Protein 6VQP (pdb70)

Organism: Micromonospora echinospora (NCBI:txid1877)

InterPro domains:
  IPR005532 Sulfatase-modifying factor enzyme-like domain [PF03781] (20-303)
  IPR016187 C-type lectin fold [SSF56436] (17-305)
  IPR042095 Sulfatase-modifying factor enzyme superfamily [G3DSA:3.90.1580.10] (9-312)
  IPR051043 Sulfatase Modifying Factor and Kinase [PTHR23150] (20-305)

Radius of gyration: 18.14 Å; Cα contacts (8 Å, |Δi|>4): 681; chains: 2; bounding box: 41×46×51 Å

Foldseek 3Di:
DAPPQKFKAAWDKAWFFDDPVVLVVVCPDPDPDHSLLRLLRDDTDIDTDHIWMWGQWFAFQLNLVVVCVVPVDDALQNVVQWAWFQALDGIDTEGQDAQQALRHPPRGCPPRRLWHGFNHFLVNQQVSQVVVVFGAAALVRQLCQFCPRYHAFGQQHPDDDVLQAQACVVVQVVLPHVVSVSVVSVVCNVVVPDGQPADGICPRPPNRGHPRNHTQLAARAKAFGPAAADGPDPPRGHDVVSVVRGRAWTWIGQYYSHDDSNCRTSNHIDTDGRPRHTHSRYGHITIHGPPD/DDPPDPPD

Structure (mmCIF, N/CA/C/O backbone):
data_6VQP
#
_entry.id   6VQP
#
_cell.length_a   53.951
_cell.length_b   53.951
_cell.length_c   218.923
_cell.angle_alpha   90.000
_cell.angle_beta   90.000
_cell.angle_gamma   90.000
#
_symmetry.space_group_name_H-M   'P 43 21 2'
#
loop_
_entity.id
_entity.type
_entity.pdbx_description
1 polymer CalU17
2 polymer 'CalU17 His-Tagged protein'
3 non-polymer 'MAGNESIUM ION'
4 non-polymer GLYCEROL
5 water water
#
loop_
_atom_site.group_PDB
_atom_site.id
_atom_site.type_symbol
_atom_site.label_atom_id
_atom_site.label_alt_id
_atom_site.label_comp_id
_atom_site.label_asym_id
_atom_site.label_entity_id
_atom_site.label_seq_id
_atom_site.pdbx_PDB_ins_code
_atom_site.Cartn_x
_atom_site.Cartn_y
_atom_site.Cartn_z
_atom_site.occupancy
_atom_site.B_iso_or_equiv
_atom_site.auth_seq_id
_atom_site.auth_comp_id
_atom_site.auth_asym_id
_atom_site.auth_atom_id
_atom_site.pdbx_PDB_model_num
ATOM 1 N N . ALA A 1 35 ? 21.949 13.690 62.775 1.00 63.65 16 ALA A N 1
ATOM 2 C CA . ALA A 1 35 ? 22.721 14.229 61.656 1.00 90.61 16 ALA A CA 1
ATOM 3 C C . ALA A 1 35 ? 22.740 13.281 60.452 1.00 72.96 16 ALA A C 1
ATOM 4 O O . ALA A 1 35 ? 23.740 12.591 60.192 1.00 59.18 16 ALA A O 1
ATOM 10 N N . VAL A 1 36 ? 21.623 13.254 59.733 1.00 64.35 17 VAL A N 1
ATOM 11 C CA . VAL A 1 36 ? 21.558 12.674 58.395 1.00 53.23 17 VAL A CA 1
ATOM 12 C C . VAL A 1 36 ? 21.818 13.796 57.394 1.00 47.49 17 VAL A C 1
ATOM 13 O O . VAL A 1 36 ? 21.030 14.753 57.343 1.00 42.77 17 VAL A O 1
ATOM 26 N N . PRO A 1 37 ? 22.888 13.733 56.605 1.00 46.86 18 PRO A N 1
ATOM 27 C CA . PRO A 1 37 ? 23.111 14.772 55.602 1.00 39.97 18 PRO A CA 1
ATOM 28 C C . PRO A 1 37 ? 21.869 14.972 54.751 1.00 39.77 18 PRO A C 1
ATOM 29 O O . PRO A 1 37 ? 21.084 14.051 54.529 1.00 39.12 18 PRO A O 1
ATOM 40 N N . GLY A 1 38 ? 21.695 16.199 54.275 1.00 35.48 19 GLY A N 1
ATOM 41 C CA . GLY A 1 38 ? 20.476 16.512 53.564 1.00 42.70 19 GLY A CA 1
ATOM 42 C C . GLY A 1 38 ? 20.311 15.764 52.255 1.00 36.99 19 GLY A C 1
ATOM 43 O O . GLY A 1 38 ? 19.182 15.625 51.780 1.00 37.63 19 GLY A O 1
ATOM 47 N N . ASP A 1 39 ? 21.405 15.285 51.662 1.00 32.83 20 ASP A N 1
ATOM 48 C CA . ASP A 1 39 ? 21.360 14.610 50.378 1.00 33.03 20 ASP A CA 1
ATOM 49 C C . ASP A 1 39 ? 21.272 13.095 50.531 1.00 29.94 20 ASP A C 1
ATOM 50 O O . ASP A 1 39 ? 21.262 12.386 49.524 1.00 30.74 20 ASP A O 1
ATOM 59 N N . MET A 1 40 ? 21.141 12.591 51.763 1.00 33.45 21 MET A N 1
ATOM 60 C CA . MET A 1 40 ? 21.043 11.162 52.055 1.00 33.68 21 MET A CA 1
ATOM 61 C C . MET A 1 40 ? 19.726 10.848 52.752 1.00 36.89 21 MET A C 1
ATOM 62 O O . MET A 1 40 ? 18.999 11.736 53.222 1.00 33.19 21 MET A O 1
ATOM 76 N N . VAL A 1 41 ? 19.421 9.548 52.792 1.00 32.09 22 VAL A N 1
ATOM 77 C CA . VAL A 1 41 ? 18.280 9.021 53.523 1.00 36.92 22 VAL A CA 1
ATOM 78 C C . VAL A 1 41 ? 18.755 7.910 54.450 1.00 34.92 22 VAL A C 1
ATOM 79 O O . VAL A 1 41 ? 19.761 7.234 54.202 1.00 32.26 22 VAL A O 1
ATOM 92 N N . ARG A 1 42 ? 18.003 7.717 55.517 1.00 32.54 23 ARG A N 1
ATOM 93 C CA . ARG A 1 42 ? 18.332 6.734 56.539 1.00 39.99 23 ARG A CA 1
ATOM 94 C C . ARG A 1 42 ? 17.514 5.498 56.240 1.00 34.67 23 ARG A C 1
ATOM 95 O O . ARG A 1 42 ? 16.287 5.576 56.135 1.00 33.78 23 ARG A O 1
ATOM 116 N N . ILE A 1 43 ? 18.190 4.374 56.074 1.00 33.47 24 ILE A N 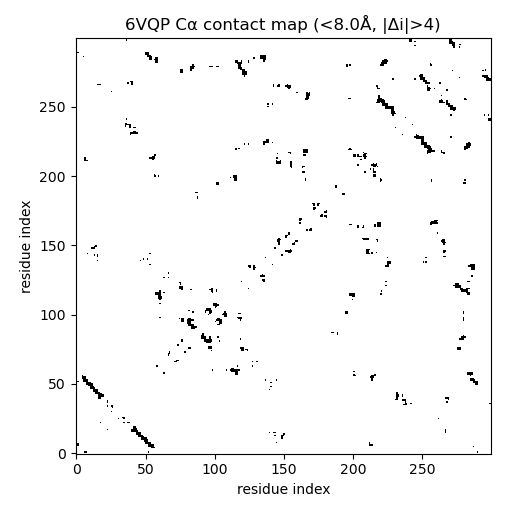1
ATOM 117 C CA . ILE A 1 43 ? 17.525 3.090 55.883 1.00 30.52 24 ILE A CA 1
ATOM 118 C C . ILE A 1 43 ? 17.428 2.424 57.253 1.00 34.70 24 ILE A C 1
ATOM 119 O O . ILE A 1 43 ? 18.470 2.197 57.889 1.00 35.63 24 ILE A O 1
ATOM 135 N N . PRO A 1 44 ? 16.229 2.098 57.741 1.00 37.41 25 PRO A N 1
ATOM 136 C CA . PRO A 1 44 ? 16.123 1.478 59.069 1.00 37.72 25 PRO A CA 1
ATOM 137 C C . PRO A 1 44 ? 16.684 0.065 59.083 1.00 35.14 25 PRO A C 1
ATOM 138 O O . PRO A 1 44 ? 16.479 -0.712 58.151 1.00 31.95 25 PRO A O 1
ATOM 149 N N . GLY A 1 45 ? 17.374 -0.269 60.163 1.00 32.36 26 GLY A N 1
ATOM 150 C CA . GLY A 1 45 ? 17.928 -1.603 60.300 1.00 36.42 26 GLY A CA 1
ATOM 151 C C . GLY A 1 45 ? 16.850 -2.664 60.338 1.00 37.98 26 GLY A C 1
ATOM 152 O O . GLY A 1 45 ? 15.704 -2.419 60.706 1.00 41.17 26 GLY A O 1
ATOM 156 N N . GLY A 1 46 ? 17.238 -3.869 59.949 1.00 35.93 27 GLY A N 1
ATOM 157 C CA . GLY A 1 46 ? 16.289 -4.950 59.823 1.00 37.00 27 GLY A CA 1
ATOM 158 C C . GLY A 1 46 ? 16.935 -6.157 59.178 1.00 33.42 27 GLY A C 1
ATOM 159 O O . GLY A 1 46 ? 18.115 -6.154 58.795 1.00 34.25 27 GLY A O 1
ATOM 163 N N . THR A 1 47 ? 16.137 -7.196 59.061 1.00 34.44 28 THR A N 1
ATOM 164 C CA . THR A 1 47 ? 16.528 -8.383 58.324 1.00 31.54 28 THR A CA 1
ATOM 165 C C . THR A 1 47 ? 15.625 -8.490 57.111 1.00 34.28 28 THR A C 1
ATOM 166 O O . THR A 1 47 ? 14.410 -8.350 57.240 1.00 35.06 28 THR A O 1
ATOM 177 N N . PHE A 1 48 ? 16.208 -8.742 55.941 1.00 30.43 29 PHE A N 1
ATOM 178 C CA . PHE A 1 48 ? 15.394 -8.794 54.737 1.00 31.92 29 PHE A CA 1
ATOM 179 C C . PHE A 1 48 ? 15.870 -9.964 53.907 1.00 29.27 29 PHE A C 1
ATOM 180 O O . PHE A 1 48 ? 16.970 -10.497 54.106 1.00 33.47 29 PHE A O 1
ATOM 197 N N . LEU A 1 49 ? 15.008 -10.384 52.996 1.00 27.89 30 LEU A N 1
ATOM 198 C CA . LEU A 1 49 ? 15.303 -11.464 52.067 1.00 33.66 30 LEU A CA 1
ATOM 199 C C . LEU A 1 49 ? 15.960 -10.907 50.803 1.00 32.19 30 LEU A C 1
ATOM 200 O O . LEU A 1 49 ? 15.287 -10.423 49.888 1.00 33.18 30 LEU A O 1
ATOM 216 N N . GLN A 1 50 ? 17.277 -11.030 50.723 1.00 28.48 31 GLN A N 1
ATOM 217 C CA . GLN A 1 50 ? 17.986 -10.600 49.523 1.00 28.82 31 GLN A CA 1
ATOM 218 C C . GLN A 1 50 ? 17.818 -11.615 48.399 1.00 27.25 31 GLN A C 1
ATOM 219 O O . GLN A 1 50 ? 17.884 -12.828 48.619 1.00 28.41 31 GLN A O 1
ATOM 233 N N . GLY A 1 51 ? 17.602 -11.117 47.189 1.00 25.36 32 GLY A N 1
ATOM 234 C CA . GLY A 1 51 ? 17.446 -11.978 46.035 1.00 26.34 32 GLY A CA 1
ATOM 235 C C . GLY A 1 51 ? 16.003 -12.137 45.581 1.00 30.42 32 GLY A C 1
ATOM 236 O O . GLY A 1 51 ? 1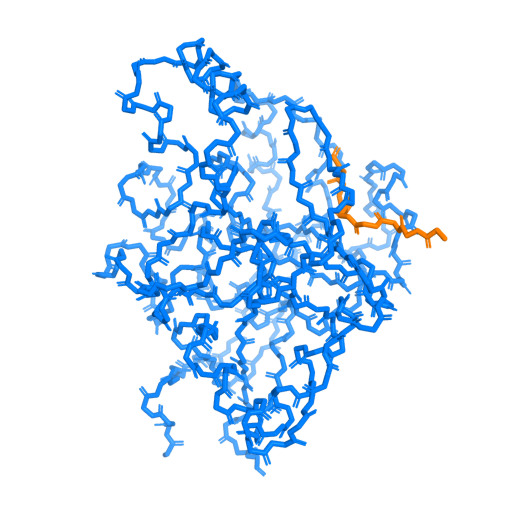5.098 -11.390 45.959 1.00 27.80 32 GLY A O 1
ATOM 240 N N . SER A 1 52 ? 15.809 -13.116 44.701 1.00 30.76 33 SER A N 1
ATOM 241 C CA . SER A 1 52 ? 14.521 -13.316 44.047 1.00 31.37 33 SER A CA 1
ATOM 242 C C . SER A 1 52 ? 13.961 -14.702 44.355 1.00 38.21 33 SER A C 1
ATOM 243 O O . SER A 1 52 ? 14.703 -15.695 44.314 1.00 27.92 33 SER A O 1
ATOM 251 N N . PRO A 1 53 ? 12.665 -14.815 44.633 1.00 30.48 34 PRO A N 1
ATOM 252 C CA . PRO A 1 53 ? 12.077 -16.145 44.841 1.00 29.61 34 PRO A CA 1
ATOM 253 C C . PRO A 1 53 ? 11.969 -16.913 43.525 1.00 37.16 34 PRO A C 1
ATOM 254 O O . PRO A 1 53 ? 11.967 -16.339 42.430 1.00 33.31 34 PRO A O 1
ATOM 265 N N . GLU A 1 54 ? 11.848 -18.241 43.646 1.00 31.89 35 GLU A N 1
ATOM 266 C CA . GLU A 1 54 ? 11.716 -19.079 42.456 1.00 28.48 35 GLU A CA 1
ATOM 267 C C . GLU A 1 54 ? 10.521 -18.672 41.605 1.00 31.98 35 GLU A C 1
ATOM 268 O O . GLU A 1 54 ? 10.568 -18.779 40.372 1.00 30.27 35 GLU A O 1
ATOM 280 N N . ARG A 1 55 ? 9.427 -18.232 42.235 1.00 32.08 36 ARG A N 1
ATOM 281 C CA . ARG A 1 55 ? 8.247 -17.897 41.443 1.00 38.81 36 ARG A CA 1
ATOM 282 C C . ARG A 1 55 ? 8.510 -16.712 40.525 1.00 33.26 36 ARG A C 1
ATOM 283 O O . ARG A 1 55 ? 7.918 -16.627 39.450 1.00 32.92 36 ARG A O 1
ATOM 291 N N . THR A 1 56 ? 9.397 -15.797 40.917 1.00 35.30 37 THR A N 1
ATOM 292 C CA . THR A 1 56 ? 9.779 -14.721 40.005 1.00 33.20 37 THR A CA 1
ATOM 293 C C . THR A 1 56 ? 10.553 -15.245 38.798 1.00 31.00 37 THR A C 1
ATOM 294 O O . THR A 1 56 ? 10.312 -14.805 37.664 1.00 30.26 37 THR A O 1
ATOM 305 N N . LEU A 1 57 ? 11.466 -16.204 39.000 1.00 31.74 38 LEU A N 1
ATOM 306 C CA . LEU A 1 57 ? 12.179 -16.750 37.849 1.00 28.08 38 LEU A CA 1
ATOM 307 C C . LEU A 1 57 ? 11.240 -17.530 36.936 1.00 30.95 38 LEU A C 1
ATOM 308 O O . LEU A 1 57 ? 11.387 -17.481 35.709 1.00 30.09 38 LEU A O 1
ATOM 324 N N . ASP 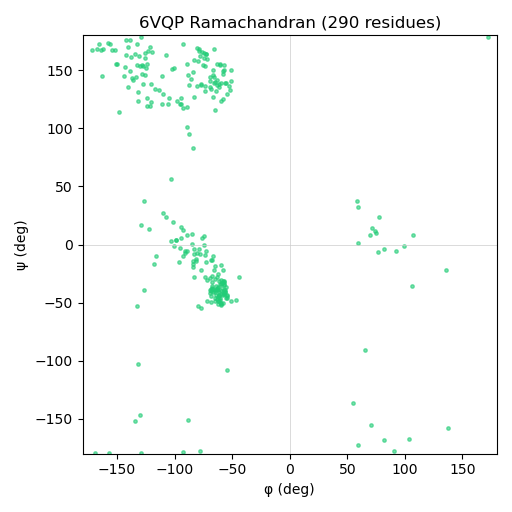A 1 58 ? 10.286 -18.277 37.512 1.00 34.25 39 ASP A N 1
ATOM 325 C CA . ASP A 1 58 ? 9.255 -18.923 36.693 1.00 35.74 39 ASP A CA 1
ATOM 326 C C . ASP A 1 58 ? 8.495 -17.885 35.888 1.00 35.74 39 ASP A C 1
ATOM 327 O O . ASP A 1 58 ? 8.182 -18.095 34.709 1.00 38.43 39 ASP A O 1
ATOM 336 N N . TRP A 1 59 ? 8.171 -16.763 36.524 1.00 33.87 40 TRP A N 1
ATOM 337 C CA . TRP A 1 59 ? 7.465 -15.698 35.827 1.00 33.37 40 TRP A CA 1
ATOM 338 C C . TRP A 1 59 ? 8.292 -15.174 34.668 1.00 40.45 40 TRP A C 1
ATOM 339 O O . TRP A 1 59 ? 7.776 -14.986 33.560 1.00 37.82 40 TRP A O 1
ATOM 360 N N . LEU A 1 60 ? 9.590 -14.974 34.889 1.00 32.96 41 LEU A N 1
ATOM 361 C CA . LEU A 1 60 ? 10.441 -14.488 33.816 1.00 35.92 41 LEU A CA 1
ATOM 362 C C . LEU A 1 60 ? 10.482 -15.475 32.661 1.00 40.93 41 LEU A C 1
ATOM 363 O O . LEU A 1 60 ? 10.464 -15.064 31.495 1.00 40.52 41 LEU A O 1
ATOM 379 N N . ASP A 1 61 ? 10.527 -16.786 32.971 1.00 38.83 42 ASP A N 1
ATOM 380 C CA . ASP A 1 61 ? 10.606 -17.807 31.929 1.00 41.38 42 ASP A CA 1
ATOM 381 C C . ASP A 1 61 ? 9.387 -17.754 31.031 1.00 49.96 42 ASP A C 1
ATOM 382 O O . ASP A 1 61 ? 9.471 -18.097 29.848 1.00 52.95 42 ASP A O 1
ATOM 391 N N . ARG A 1 62 ? 8.239 -17.370 31.582 1.00 42.93 43 ARG A N 1
ATOM 392 C CA . ARG A 1 62 ? 7.013 -17.308 30.800 1.00 51.95 43 ARG A CA 1
ATOM 393 C C . ARG A 1 62 ? 6.745 -15.936 30.184 1.00 52.44 43 ARG A C 1
ATOM 394 O O . ARG A 1 62 ? 5.861 -15.824 29.330 1.00 49.35 43 ARG A O 1
ATOM 415 N N . GLU A 1 63 ? 7.493 -14.900 30.559 1.00 42.15 44 GLU A N 1
ATOM 416 C CA . GLU A 1 63 ? 7.333 -13.618 29.895 1.00 48.44 44 GLU A CA 1
ATOM 417 C C . GLU A 1 63 ? 7.923 -13.676 28.494 1.00 49.61 44 GLU A C 1
ATOM 418 O O . GLU A 1 63 ? 8.687 -14.581 28.140 1.00 52.90 44 GLU A O 1
ATOM 430 N N . GLY A 1 64 ? 7.553 -12.696 27.688 1.00 47.21 45 GLY A N 1
ATOM 431 C CA . GLY A 1 64 ? 8.197 -12.537 26.401 1.00 58.92 45 GLY A CA 1
ATOM 432 C C . GLY A 1 64 ? 9.482 -11.754 26.566 1.00 65.80 45 GLY A C 1
ATOM 433 O O . GLY A 1 64 ? 9.497 -10.529 26.399 1.00 57.53 45 GLY A O 1
ATOM 437 N N . GLN A 1 65 ? 10.558 -12.446 26.941 1.00 56.21 46 GLN A N 1
ATOM 438 C CA . GLN A 1 65 ? 11.858 -11.812 27.092 1.00 47.88 46 GLN A CA 1
ATOM 439 C C . GLN A 1 65 ? 12.921 -12.864 26.801 1.00 46.56 46 GLN A C 1
ATOM 440 O O . GLN A 1 65 ? 12.690 -14.062 26.964 1.00 49.60 46 GLN A O 1
ATOM 454 N N . ALA A 1 66 ? 14.101 -12.405 26.388 1.00 52.19 47 ALA A N 1
ATOM 455 C CA . ALA A 1 66 ? 15.027 -13.283 25.672 1.00 54.82 47 ALA A CA 1
ATOM 456 C C . ALA A 1 66 ? 15.873 -14.167 26.583 1.00 52.92 47 ALA A C 1
ATOM 457 O O . ALA A 1 66 ? 16.256 -15.271 26.175 1.00 50.74 47 ALA A O 1
ATOM 464 N N . PHE A 1 67 ? 16.158 -13.729 27.857 1.00 45.48 48 PHE A N 1
ATOM 465 C CA . PHE A 1 67 ? 17.300 -14.410 28.448 1.00 44.17 48 PHE A CA 1
ATOM 466 C C . PHE A 1 67 ? 16.880 -15.684 29.183 1.00 43.06 48 PHE A C 1
ATOM 467 O O . PHE A 1 67 ? 15.791 -15.743 29.775 1.00 38.55 48 PHE A O 1
ATOM 484 N N . PRO A 1 68 ? 17.726 -16.709 29.166 1.00 39.47 49 PRO A N 1
ATOM 485 C CA . PRO A 1 68 ? 17.372 -17.962 29.834 1.00 38.88 49 PRO A CA 1
ATOM 486 C C . PRO A 1 68 ? 17.427 -17.833 31.343 1.00 39.00 49 PRO A C 1
ATOM 487 O O . PRO A 1 68 ? 18.045 -16.920 31.896 1.00 35.98 49 PRO A O 1
ATOM 498 N N . ARG A 1 69 ? 16.807 -18.818 32.003 1.00 38.01 50 ARG A N 1
ATOM 499 C CA . ARG A 1 69 ? 16.702 -18.796 33.458 1.00 38.93 50 ARG A CA 1
ATOM 500 C C . ARG A 1 69 ? 18.072 -18.673 34.114 1.00 37.62 50 ARG A C 1
ATOM 501 O O . ARG A 1 69 ? 18.209 -18.013 35.149 1.00 33.32 50 ARG A O 1
ATOM 522 N N . ASP A 1 70 ? 19.101 -19.299 33.542 1.00 33.28 51 ASP A N 1
ATOM 523 C CA . ASP A 1 70 ? 20.373 -19.275 34.236 1.00 34.38 51 ASP A CA 1
ATOM 524 C C . ASP A 1 70 ? 21.074 -17.930 34.098 1.00 37.09 51 ASP A C 1
ATOM 525 O O . ASP A 1 70 ? 22.188 -17.776 34.603 1.00 36.52 51 ASP A O 1
ATOM 534 N N . TRP A 1 71 ? 20.418 -16.939 33.479 1.00 30.60 52 TRP A N 1
ATOM 535 C CA . TRP A 1 71 ? 20.845 -15.549 33.585 1.00 35.58 52 TRP A CA 1
ATOM 536 C C . TRP A 1 71 ? 20.319 -14.869 34.843 1.00 31.18 52 TRP A C 1
ATOM 537 O O . TRP A 1 71 ? 20.780 -13.772 35.184 1.00 36.18 52 TRP A O 1
ATOM 558 N N . PHE A 1 72 ? 19.349 -15.484 35.514 1.00 32.57 53 PHE A N 1
ATOM 559 C CA . PHE A 1 72 ? 18.727 -14.924 36.692 1.00 31.32 53 PHE A CA 1
ATOM 560 C C . PHE A 1 72 ? 18.971 -15.754 37.943 1.00 29.34 53 PHE A C 1
ATOM 561 O O . PHE A 1 72 ? 18.693 -15.269 39.040 1.00 25.29 53 PHE A O 1
ATOM 578 N N . THR A 1 73 ? 19.517 -16.959 37.822 1.00 29.10 54 THR A N 1
ATOM 579 C CA . THR A 1 73 ? 19.717 -17.768 39.020 1.00 33.75 54 THR A CA 1
ATOM 580 C C . THR A 1 73 ? 20.783 -17.195 39.931 1.00 32.59 54 THR A C 1
ATOM 581 O O . THR A 1 73 ? 20.872 -17.610 41.095 1.00 31.40 54 THR A O 1
ATOM 592 N N . ASP A 1 74 ? 21.586 -16.239 39.457 1.00 29.77 55 ASP A N 1
ATOM 593 C CA . ASP A 1 74 ? 22.511 -15.596 40.384 1.00 30.56 55 ASP A CA 1
ATOM 594 C C . ASP A 1 74 ? 21.779 -14.771 41.437 1.00 27.84 55 ASP A C 1
ATOM 595 O O . ASP A 1 74 ? 22.410 -14.334 42.404 1.00 29.76 55 ASP A O 1
ATOM 604 N N . GLU A 1 75 ? 20.473 -14.560 41.290 1.00 26.47 56 GLU A N 1
ATOM 605 C CA . GLU A 1 75 ? 19.670 -13.891 42.309 1.00 27.72 56 GLU A CA 1
ATOM 606 C C . GLU A 1 75 ? 19.104 -14.871 43.337 1.00 29.27 56 GLU A C 1
ATOM 607 O O . GLU A 1 75 ? 18.271 -14.471 44.158 1.00 28.41 56 GLU A O 1
ATOM 619 N N . THR A 1 76 ? 19.519 -16.137 43.296 1.00 29.65 57 THR A N 1
ATOM 620 C CA . THR A 1 76 ? 18.902 -17.215 44.060 1.00 28.94 57 THR A CA 1
ATOM 621 C C . THR A 1 76 ? 19.962 -18.052 44.761 1.00 35.26 57 THR A C 1
ATOM 622 O O . THR A 1 76 ? 21.112 -18.126 44.308 1.00 30.30 57 THR A O 1
ATOM 633 N N . PRO A 1 77 ? 19.596 -18.717 45.866 1.00 36.72 58 PRO A N 1
ATOM 634 C CA . PRO A 1 77 ? 18.310 -18.537 46.543 1.00 29.20 58 PRO A CA 1
ATOM 635 C C . PRO A 1 77 ? 18.263 -17.252 47.343 1.00 31.18 58 PRO A C 1
ATOM 636 O O . PRO A 1 77 ? 19.299 -16.620 47.640 1.00 30.46 58 PRO A O 1
ATOM 647 N N . GLN A 1 78 ? 17.063 -16.854 47.744 1.00 29.16 59 GLN A N 1
ATOM 648 C CA . GLN A 1 78 ? 16.980 -15.712 48.632 1.00 27.55 59 GLN A CA 1
ATOM 649 C C . GLN A 1 78 ? 17.676 -16.058 49.939 1.00 34.23 59 GLN A C 1
ATOM 650 O O . GLN A 1 78 ? 17.617 -17.197 50.397 1.00 30.96 59 GLN A O 1
ATOM 664 N N . ILE A 1 79 ? 18.382 -15.090 50.515 1.00 30.85 60 ILE A N 1
ATOM 665 C 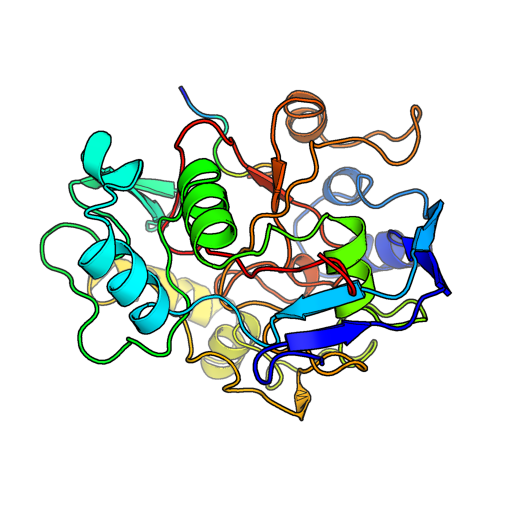CA . ILE A 1 79 ? 19.094 -15.326 51.776 1.00 32.50 60 ILE A CA 1
ATOM 666 C C . ILE A 1 79 ? 18.676 -14.279 52.806 1.00 34.03 60 ILE A C 1
ATOM 667 O O . ILE A 1 79 ? 18.395 -13.123 52.433 1.00 33.95 60 ILE A O 1
ATOM 683 N N . PRO A 1 80 ? 18.605 -14.625 54.097 1.00 31.86 61 PRO A N 1
ATOM 684 C CA . PRO A 1 80 ? 18.336 -13.603 55.121 1.00 31.66 61 PRO A CA 1
ATOM 685 C C . PRO A 1 80 ? 19.573 -12.740 55.341 1.00 34.59 61 PRO A C 1
ATOM 686 O O . PRO A 1 80 ? 20.685 -13.251 55.488 1.00 34.16 61 PRO A O 1
ATOM 697 N N . VAL A 1 81 ? 19.377 -11.427 55.343 1.00 29.09 62 VAL A N 1
ATOM 698 C CA . VAL A 1 81 ? 20.460 -10.469 55.472 1.00 32.56 62 VAL A CA 1
ATOM 699 C C . VAL A 1 81 ? 20.061 -9.455 56.518 1.00 34.15 62 VAL A C 1
ATOM 700 O O . VAL A 1 81 ? 19.030 -8.779 56.386 1.00 33.07 62 VAL A O 1
ATOM 713 N N . THR A 1 82 ? 20.892 -9.330 57.533 1.00 30.77 63 THR A N 1
ATOM 714 C CA . THR A 1 82 ? 20.664 -8.421 58.633 1.00 31.96 63 THR A CA 1
ATOM 715 C C . THR A 1 82 ? 21.591 -7.226 58.478 1.00 31.96 63 THR A C 1
ATOM 716 O O . THR A 1 82 ? 22.803 -7.392 58.309 1.00 39.46 63 THR A O 1
ATOM 727 N N . LEU A 1 83 ? 21.012 -6.038 58.499 1.00 28.12 64 LEU A N 1
ATOM 728 C CA . LEU A 1 83 ? 21.723 -4.777 58.393 1.00 29.89 64 LEU A CA 1
ATOM 729 C C . LEU A 1 83 ? 21.321 -3.850 59.529 1.00 32.92 64 LEU A C 1
ATOM 730 O O . LEU A 1 83 ? 20.153 -3.824 59.918 1.00 31.11 64 LEU A O 1
ATOM 746 N N . PRO A 1 84 ? 22.237 -3.024 60.018 1.00 34.13 65 PRO A N 1
ATOM 747 C CA . PRO A 1 84 ? 21.864 -1.965 60.950 1.00 33.29 65 PRO A CA 1
ATOM 748 C C . PRO A 1 84 ? 21.229 -0.799 60.198 1.00 38.87 65 PRO A C 1
ATOM 749 O O . PRO A 1 84 ? 21.042 -0.840 58.981 1.00 35.79 65 PRO A O 1
ATOM 760 N N . ASP A 1 85 ? 20.892 0.252 60.947 1.00 34.83 66 ASP A N 1
ATOM 761 C CA . ASP A 1 85 ? 20.606 1.536 60.320 1.00 35.67 66 ASP A CA 1
ATOM 762 C C . ASP A 1 85 ? 21.805 1.922 59.466 1.00 36.16 66 ASP A C 1
ATOM 763 O O . ASP A 1 85 ? 22.952 1.711 59.862 1.00 37.80 66 ASP A O 1
ATOM 772 N N . TYR A 1 86 ? 21.553 2.469 58.278 1.00 35.62 67 TYR A N 1
ATOM 773 C CA . TYR A 1 86 ? 22.658 2.995 57.487 1.00 29.73 67 TYR A CA 1
ATOM 774 C C . TYR A 1 86 ? 22.141 4.118 56.609 1.00 33.91 67 TYR A C 1
ATOM 775 O O . TYR A 1 86 ? 20.929 4.323 56.486 1.00 35.60 67 TYR A O 1
ATOM 793 N N . LEU A 1 87 ? 23.074 4.871 56.017 1.00 29.36 68 LEU A N 1
ATOM 794 C CA . LEU A 1 87 ? 22.719 6.004 55.173 1.00 29.12 68 LEU A CA 1
ATOM 795 C C . LEU A 1 87 ? 23.057 5.696 53.722 1.00 29.01 68 LEU A C 1
ATOM 796 O O . LEU A 1 87 ? 24.074 5.051 53.428 1.00 29.49 68 LEU A O 1
ATOM 812 N N . ILE A 1 88 ? 22.222 6.194 52.820 1.00 31.26 69 ILE A N 1
ATOM 813 C CA . ILE A 1 88 ? 22.495 6.067 51.407 1.00 28.63 69 ILE A CA 1
ATOM 814 C C . ILE A 1 88 ? 22.033 7.325 50.686 1.00 28.86 69 ILE A C 1
ATOM 815 O O . ILE A 1 88 ? 21.019 7.932 51.048 1.00 31.43 69 ILE A O 1
ATOM 831 N N . ASP A 1 89 ? 22.795 7.705 49.653 1.00 30.53 70 ASP A N 1
ATOM 832 C CA . ASP A 1 89 ? 22.456 8.878 48.849 1.00 27.27 70 ASP A CA 1
ATOM 833 C C . ASP A 1 89 ? 21.054 8.782 48.253 1.00 28.10 70 ASP A C 1
ATOM 834 O O . ASP A 1 89 ? 20.642 7.743 47.725 1.00 25.58 70 ASP A O 1
ATOM 843 N N . ARG A 1 90 ? 20.334 9.910 48.277 1.00 27.76 71 ARG A N 1
ATOM 844 C CA . ARG A 1 90 ? 19.042 9.978 47.600 1.00 25.95 71 ARG A CA 1
ATOM 845 C C . ARG A 1 90 ? 19.198 9.817 46.085 1.00 24.80 71 ARG A C 1
ATOM 846 O O . ARG A 1 90 ? 18.359 9.188 45.417 1.00 28.29 71 ARG A O 1
ATOM 867 N N . HIS A 1 91 ? 20.245 10.412 45.523 1.00 28.59 72 HIS A N 1
ATOM 868 C CA . HIS A 1 91 ? 20.460 10.482 44.083 1.00 29.91 72 HIS A CA 1
ATOM 869 C C . HIS A 1 91 ? 21.810 9.907 43.720 1.00 31.58 72 HIS A C 1
ATOM 870 O O . HIS A 1 91 ? 22.750 9.943 44.512 1.00 29.41 72 HIS A O 1
ATOM 884 N N . GLN A 1 92 ? 21.913 9.447 42.476 1.00 24.98 73 GLN A N 1
ATOM 885 C CA . GLN A 1 92 ? 23.204 9.158 41.878 1.00 26.05 73 GLN A CA 1
ATOM 886 C C . GLN A 1 92 ? 24.067 10.409 41.925 1.00 29.62 73 GLN A C 1
ATOM 887 O O . GLN A 1 92 ? 23.553 11.528 41.871 1.00 28.59 73 GLN A O 1
ATOM 901 N N . VAL A 1 93 ? 25.394 10.221 42.007 1.00 28.43 74 VAL A N 1
ATOM 902 C CA . VAL A 1 93 ? 26.310 11.356 41.940 1.00 26.04 74 VAL A CA 1
ATOM 903 C C . VAL A 1 93 ? 26.199 12.017 40.570 1.00 26.49 74 VAL A C 1
ATOM 904 O O . VAL A 1 93 ? 26.246 11.349 39.533 1.00 27.37 74 VAL A O 1
ATOM 917 N N . THR A 1 94 ? 26.070 13.340 40.561 1.00 30.08 75 THR A N 1
ATOM 918 C CA . THR A 1 94 ? 25.818 14.065 39.326 1.00 26.68 75 THR A CA 1
ATOM 919 C C . THR A 1 94 ? 27.115 14.537 38.677 1.00 29.02 75 THR A C 1
ATOM 920 O O . THR A 1 94 ? 28.193 14.527 39.271 1.00 26.39 75 THR A O 1
ATOM 931 N N . VAL A 1 95 ? 26.962 15.061 37.466 1.00 30.09 76 VAL A N 1
ATOM 932 C CA . VAL A 1 95 ? 28.094 15.620 36.734 1.00 28.77 76 VAL A CA 1
ATOM 933 C C . VAL A 1 95 ? 28.672 16.823 37.478 1.00 25.24 76 VAL A C 1
ATOM 934 O O . VAL A 1 95 ? 29.886 16.906 37.717 1.00 29.60 76 VAL A O 1
ATOM 947 N N . ALA A 1 96 ? 27.800 17.729 37.917 1.00 29.94 77 ALA A N 1
ATOM 948 C CA . ALA A 1 96 ? 28.209 18.890 38.714 1.00 33.95 77 ALA A CA 1
ATOM 949 C C . ALA A 1 96 ? 29.000 18.482 39.957 1.00 34.97 77 ALA A C 1
ATOM 950 O O . ALA A 1 96 ? 30.018 19.103 40.302 1.00 29.65 77 ALA A O 1
ATOM 957 N N . GLN A 1 97 ? 28.533 17.447 40.651 1.00 27.98 78 GLN A N 1
ATOM 958 C CA . GLN A 1 97 ? 29.174 17.012 41.879 1.00 28.62 78 GLN A CA 1
ATOM 959 C C . GLN A 1 97 ? 30.545 16.415 41.582 1.00 27.22 78 GLN A C 1
ATOM 960 O O . GLN A 1 97 ? 31.521 16.708 42.281 1.00 33.35 78 GLN A O 1
ATOM 974 N N . PHE A 1 98 ? 30.636 15.567 40.549 1.00 27.80 79 PHE A N 1
ATOM 975 C CA . PHE A 1 98 ? 31.931 14.996 40.176 1.00 28.95 79 PHE A CA 1
ATOM 976 C C . PHE A 1 98 ? 32.905 16.071 39.711 1.00 31.64 79 PHE A C 1
ATOM 977 O O . PHE A 1 98 ? 34.110 15.985 39.988 1.00 28.74 79 PHE A O 1
ATOM 994 N N . ALA A 1 99 ? 32.400 17.062 38.966 1.00 28.33 80 ALA A N 1
ATOM 995 C CA . ALA A 1 99 ? 33.224 18.179 38.511 1.00 30.26 80 ALA A CA 1
ATOM 996 C C . ALA A 1 99 ? 33.867 18.903 39.685 1.00 32.95 80 ALA A C 1
ATOM 997 O O . ALA A 1 99 ? 35.050 19.274 39.635 1.00 33.27 80 ALA A O 1
ATOM 1004 N N . ALA A 1 100 ? 33.100 19.116 40.754 1.00 29.17 81 ALA A N 1
ATOM 1005 C CA . ALA A 1 100 ? 33.632 19.837 41.906 1.00 39.26 81 ALA A CA 1
ATOM 1006 C C . ALA A 1 100 ? 34.719 19.029 42.588 1.00 30.45 81 ALA A C 1
ATOM 1007 O O . ALA A 1 100 ? 35.716 19.589 43.049 1.00 32.01 81 ALA A O 1
ATOM 1014 N N . PHE A 1 101 ? 34.565 17.707 42.624 1.00 33.58 82 PHE A N 1
ATOM 1015 C CA . PHE A 1 101 ? 35.642 16.829 43.092 1.00 31.20 82 PHE A CA 1
ATOM 1016 C C . PHE A 1 101 ? 36.900 16.983 42.237 1.00 33.09 82 PHE A C 1
ATOM 1017 O O . PHE A 1 101 ? 38.008 17.194 42.750 1.00 32.54 82 PHE A O 1
ATOM 1034 N N . VAL A 1 102 ? 36.753 16.876 40.926 1.00 30.90 83 VAL A N 1
ATOM 1035 C CA . VAL A 1 102 ? 37.903 16.997 40.029 1.00 30.45 83 VAL A CA 1
ATOM 1036 C C . VAL A 1 102 ? 38.560 18.373 40.162 1.00 34.99 83 VAL A C 1
ATOM 1037 O O . VAL A 1 102 ? 39.793 18.494 40.260 1.00 30.91 83 VAL A O 1
ATOM 1050 N N . SER A 1 103 ? 37.743 19.431 40.166 1.00 33.49 84 SER A N 1
ATOM 1051 C CA . SER A 1 103 ? 38.237 20.801 40.312 1.00 33.36 84 SER A CA 1
ATOM 1052 C C . SER A 1 103 ? 39.098 20.968 41.559 1.00 33.49 84 SER A C 1
ATOM 1053 O O . SER A 1 103 ? 40.134 21.639 41.530 1.00 35.88 84 SER A O 1
ATOM 1061 N N . ARG A 1 104 ? 38.651 20.405 42.675 1.00 34.59 85 ARG A N 1
ATOM 1062 C CA . ARG A 1 104 ? 39.327 20.604 43.947 1.00 37.14 85 ARG A CA 1
ATOM 1063 C C . ARG A 1 104 ? 40.497 19.649 44.153 1.00 43.87 85 ARG A C 1
ATOM 1064 O O . ARG A 1 104 ? 41.362 19.939 44.981 1.00 39.83 85 ARG A O 1
ATOM 1085 N N . THR A 1 105 ? 40.563 18.530 43.426 1.00 34.44 86 THR A N 1
ATOM 1086 C CA . THR A 1 105 ? 41.641 17.576 43.637 1.00 34.72 86 THR A CA 1
ATOM 1087 C C . THR A 1 105 ? 42.544 17.352 42.439 1.00 37.43 86 THR A C 1
ATOM 1088 O O . THR A 1 105 ? 43.634 16.808 42.617 1.00 35.37 86 THR A O 1
ATOM 1099 N N . GLY A 1 106 ? 42.131 17.731 41.235 1.00 33.52 87 GLY A N 1
ATOM 1100 C CA . GLY A 1 106 ? 42.894 17.377 40.058 1.00 40.57 87 GLY A CA 1
ATOM 1101 C C . GLY A 1 106 ? 42.770 15.930 39.637 1.00 36.26 87 GLY A C 1
ATOM 1102 O O . GLY A 1 106 ? 43.491 15.511 38.736 1.00 33.41 87 GLY A O 1
ATOM 1106 N N . TYR A 1 107 ? 41.846 15.170 40.234 1.00 35.74 88 TYR A N 1
ATOM 1107 C CA . TYR A 1 107 ? 41.720 13.746 39.939 1.00 30.66 88 TYR A CA 1
ATOM 1108 C C . TYR A 1 107 ? 41.593 13.507 38.446 1.00 34.75 88 TYR A C 1
ATOM 1109 O O . TYR A 1 107 ? 40.851 14.196 37.751 1.00 32.77 88 TYR A O 1
ATOM 1127 N N . VAL A 1 108 ? 42.312 12.514 37.964 1.00 32.57 89 VAL A N 1
ATOM 1128 C CA . VAL A 1 108 ? 42.234 12.060 36.582 1.00 34.48 89 VAL A CA 1
ATOM 1129 C C . VAL A 1 108 ? 41.571 10.686 36.591 1.00 32.77 89 VAL A C 1
ATOM 1130 O O . VAL A 1 108 ? 41.998 9.794 37.334 1.00 32.95 89 VAL A O 1
ATOM 1143 N N . THR A 1 109 ? 40.540 10.501 35.760 1.00 29.94 90 THR A N 1
ATOM 1144 C CA . THR A 1 109 ? 39.797 9.237 35.818 1.00 30.84 90 THR A CA 1
ATOM 1145 C C . THR A 1 109 ? 40.498 8.153 34.997 1.00 36.72 90 THR A C 1
ATOM 1146 O O . THR A 1 109 ? 41.279 8.434 34.088 1.00 33.88 90 THR A O 1
ATOM 1157 N N . SER A 1 110 ? 40.185 6.892 35.313 1.00 33.57 91 SER A N 1
ATOM 1158 C CA . SER A 1 110 ? 40.711 5.781 34.531 1.00 33.73 91 SER A CA 1
ATOM 1159 C C . SER A 1 110 ? 40.561 6.024 33.025 1.00 35.65 91 SER A C 1
ATOM 1160 O O . SER A 1 110 ? 41.505 5.823 32.251 1.00 34.23 91 SER A O 1
ATOM 1168 N N . ALA A 1 111 ? 39.373 6.448 32.589 1.00 30.72 92 ALA A N 1
ATOM 1169 C CA . ALA A 1 111 ? 39.122 6.587 31.158 1.00 32.46 92 ALA A CA 1
ATOM 1170 C C . ALA A 1 111 ? 40.058 7.608 30.523 1.00 27.47 92 ALA A C 1
ATOM 1171 O O . ALA A 1 111 ? 40.503 7.437 29.377 1.00 33.46 92 ALA A O 1
ATOM 1178 N N . GLU A 1 112 ? 40.298 8.709 31.212 1.00 29.13 93 GLU A N 1
ATOM 1179 C CA . GLU A 1 112 ? 41.215 9.710 30.682 1.00 31.41 93 GLU A CA 1
ATOM 1180 C C . GLU A 1 112 ? 42.634 9.158 30.595 1.00 35.97 93 GLU A C 1
ATOM 1181 O O . GLU A 1 112 ? 43.326 9.390 29.599 1.00 34.16 93 GLU A O 1
ATOM 1193 N N . ARG A 1 113 ? 43.074 8.398 31.613 1.00 34.20 94 ARG A N 1
ATOM 1194 C CA . ARG A 1 113 ? 44.393 7.758 31.550 1.00 35.02 94 ARG A CA 1
ATOM 1195 C C . ARG A 1 113 ? 44.479 6.767 30.399 1.00 40.40 94 ARG A C 1
ATOM 1196 O O . ARG A 1 113 ? 45.522 6.653 29.744 1.00 36.74 94 ARG A O 1
ATOM 1217 N N . ALA A 1 114 ? 43.396 6.045 30.127 1.00 35.25 95 ALA A N 1
ATOM 1218 C CA . ALA A 1 114 ? 43.428 5.057 29.061 1.00 33.71 95 ALA A CA 1
ATOM 1219 C C . ALA A 1 114 ? 43.219 5.656 27.687 1.00 34.78 95 ALA A C 1
ATOM 1220 O O . ALA A 1 114 ? 43.430 4.948 26.696 1.00 34.76 95 ALA A O 1
ATOM 1227 N N . GLY A 1 115 ? 42.793 6.918 27.592 1.00 33.51 96 GLY A N 1
ATOM 1228 C CA . GLY A 1 115 ? 42.518 7.518 26.286 1.00 40.76 96 GLY A CA 1
ATOM 1229 C C . GLY A 1 115 ? 41.170 7.200 25.665 1.00 36.71 96 GLY A C 1
ATOM 1230 O O . GLY A 1 115 ? 40.853 7.739 24.588 1.00 31.87 96 GLY A O 1
ATOM 1234 N N . GLY A 1 116 ? 40.365 6.353 26.288 1.00 34.94 97 GLY A N 1
ATOM 1235 C CA . GLY A 1 116 ? 39.091 5.983 25.704 1.00 40.89 97 GLY A CA 1
ATOM 1236 C C . GLY A 1 116 ? 38.227 5.272 26.716 1.00 35.28 97 GLY A C 1
ATOM 1237 O O . GLY A 1 116 ? 38.681 4.904 27.801 1.00 32.47 97 GLY A O 1
ATOM 1241 N N . SER A 1 117 ? 36.957 5.105 26.351 1.00 29.74 98 SER A N 1
ATOM 1242 C CA . SER A 1 117 ? 36.036 4.375 27.220 1.00 33.98 98 SER A CA 1
ATOM 1243 C C . SER A 1 117 ? 34.903 3.828 26.364 1.00 36.69 98 SER A C 1
ATOM 1244 O O . SER A 1 117 ? 34.824 4.093 25.160 1.00 35.17 98 SER A O 1
ATOM 1252 N N . MET A 1 118 ? 34.055 3.006 26.971 1.00 33.92 99 MET A N 1
ATOM 1253 C CA . MET A 1 118 ? 33.091 2.241 26.189 1.00 32.10 99 MET A CA 1
ATOM 1254 C C . MET A 1 118 ? 31.800 3.019 25.946 1.00 32.05 99 MET A C 1
ATOM 1255 O O . MET A 1 118 ? 31.294 3.709 26.834 1.00 29.29 99 MET A O 1
ATOM 1269 N N . VAL A 1 119 ? 31.299 2.942 24.709 1.00 29.84 100 VAL A N 1
ATOM 1270 C CA . VAL A 1 119 ? 29.967 3.405 24.361 1.00 31.04 100 VAL A CA 1
ATOM 1271 C C . VAL A 1 119 ? 29.310 2.270 23.601 1.00 36.19 100 VAL A C 1
ATOM 1272 O O . VAL A 1 119 ? 29.986 1.414 23.016 1.00 35.87 100 VAL A O 1
ATOM 1285 N N . TYR A 1 120 ? 27.984 2.238 23.660 1.00 33.47 101 TYR A N 1
ATOM 1286 C CA . TYR A 1 120 ? 27.216 1.215 22.985 1.00 39.24 101 TYR A CA 1
ATOM 1287 C C . TYR A 1 120 ? 26.901 1.708 21.588 1.00 39.02 101 TYR A C 1
ATOM 1288 O O . TYR A 1 120 ? 26.253 2.748 21.433 1.00 39.64 101 TYR A O 1
ATOM 1306 N N . GLY A 1 121 ? 27.386 0.988 20.586 1.00 40.10 102 GLY A N 1
ATOM 1307 C CA . GLY A 1 121 ? 27.141 1.315 19.188 1.00 40.91 102 GLY A CA 1
ATOM 1308 C C . GLY A 1 121 ? 25.872 0.679 18.672 1.00 45.71 102 GLY A C 1
ATOM 1309 O O . GLY A 1 121 ? 24.922 0.432 19.420 1.00 43.36 102 GLY A O 1
ATOM 1313 N N . GLU A 1 122 ? 25.845 0.387 17.370 1.00 50.51 103 GLU A N 1
ATOM 1314 C CA . GLU A 1 122 ? 24.606 -0.146 16.811 1.00 50.68 103 GLU A CA 1
ATOM 1315 C C . GLU A 1 122 ? 24.357 -1.577 17.265 1.00 52.65 103 GLU A C 1
ATOM 1316 O O . GLU A 1 122 ? 23.198 -1.985 17.422 1.00 51.60 103 GLU A O 1
ATOM 1328 N N . GLN A 1 123 ? 25.405 -2.335 17.506 1.00 47.98 104 GLN A N 1
ATOM 1329 C CA . GLN A 1 123 ? 25.230 -3.739 17.867 1.00 49.88 104 GLN A CA 1
ATOM 1330 C C . GLN A 1 123 ? 25.947 -4.110 19.148 1.00 49.44 104 GLN A C 1
ATOM 1331 O O . GLN A 1 123 ? 25.406 -4.891 19.936 1.00 47.57 104 GLN A O 1
ATOM 1345 N N . TYR A 1 124 ? 27.150 -3.577 19.376 1.00 43.91 105 TYR A N 1
ATOM 1346 C CA . TYR A 1 124 ? 27.977 -3.967 20.506 1.00 37.72 105 TYR A CA 1
ATOM 1347 C C . TYR A 1 124 ? 28.557 -2.747 21.206 1.00 40.15 105 TYR A C 1
ATOM 1348 O O . TYR A 1 124 ? 28.612 -1.645 20.654 1.00 39.20 105 TYR A O 1
ATOM 1366 N N . TRP A 1 125 ? 29.042 -2.994 22.420 1.00 32.32 106 TRP A N 1
ATOM 1367 C CA . TRP A 1 125 ? 29.907 -2.051 23.102 1.00 40.03 106 TRP A CA 1
ATOM 1368 C C . TRP A 1 125 ? 31.168 -1.847 22.290 1.00 37.35 106 TRP A C 1
ATOM 1369 O O . TRP A 1 125 ? 31.775 -2.803 21.804 1.00 35.55 106 TRP A O 1
ATOM 1390 N N . GLU A 1 126 ? 31.574 -0.597 22.158 1.00 35.86 107 GLU A N 1
ATOM 1391 C CA . GLU A 1 126 ? 32.804 -0.277 21.459 1.00 37.24 107 GLU A CA 1
ATOM 1392 C C . GLU A 1 126 ? 33.556 0.803 22.208 1.00 36.69 107 GLU A C 1
ATOM 1393 O O . GLU A 1 126 ? 32.971 1.666 22.877 1.00 33.33 107 GLU A O 1
ATOM 1405 N N . ILE A 1 127 ? 34.874 0.733 22.091 1.00 34.07 108 ILE A N 1
ATOM 1406 C CA . ILE A 1 127 ? 35.716 1.772 22.660 1.00 40.37 108 ILE A CA 1
ATOM 1407 C C . ILE A 1 127 ? 35.613 3.025 21.808 1.00 42.21 108 ILE A C 1
ATOM 1408 O O . ILE A 1 127 ? 35.660 2.976 20.570 1.00 40.46 108 ILE A O 1
ATOM 1424 N N . ARG A 1 128 ? 35.489 4.162 22.472 1.00 38.30 109 ARG A N 1
ATOM 1425 C CA . ARG A 1 128 ? 35.386 5.448 21.815 1.00 39.42 109 ARG A CA 1
ATOM 1426 C C . ARG A 1 128 ? 36.499 6.322 22.369 1.00 34.38 109 ARG A C 1
ATOM 1427 O O . ARG A 1 128 ? 36.575 6.561 23.584 1.00 32.63 109 ARG A O 1
ATOM 1448 N N . GLU A 1 129 ? 37.379 6.764 21.481 1.00 35.67 110 GLU A N 1
ATOM 1449 C CA . GLU A 1 129 ? 38.516 7.571 21.883 1.00 34.35 110 GLU A CA 1
ATOM 1450 C C . GLU A 1 129 ? 38.044 8.864 22.525 1.00 32.79 110 GLU A C 1
ATOM 1451 O O . GLU A 1 129 ? 37.124 9.516 22.032 1.00 32.89 110 GLU A O 1
ATOM 1463 N N . GLY A 1 130 ? 38.712 9.255 23.611 1.00 30.56 111 GLY A N 1
ATOM 1464 C CA . GLY A 1 130 ? 38.362 10.470 24.321 1.00 32.48 111 GLY A CA 1
ATOM 1465 C C . GLY A 1 130 ? 37.140 10.394 25.198 1.00 30.40 111 GLY A C 1
ATOM 1466 O O . GLY A 1 130 ? 36.866 11.358 25.934 1.00 31.39 111 GLY A O 1
ATOM 1470 N N . ALA A 1 131 ? 36.401 9.291 25.172 1.00 31.32 112 ALA A N 1
ATOM 1471 C CA . ALA A 1 131 ? 35.205 9.221 25.988 1.00 28.42 112 ALA A CA 1
ATOM 1472 C C . ALA A 1 131 ? 35.599 9.178 27.459 1.00 30.55 112 ALA A C 1
ATOM 1473 O O . ALA A 1 131 ? 36.530 8.477 27.848 1.00 30.95 112 ALA A O 1
ATOM 1480 N N . CYS A 1 132 ? 34.922 9.990 28.258 1.00 33.10 113 CYS A N 1
ATOM 1481 C CA . CYS A 1 132 ? 35.142 10.118 29.700 1.00 30.67 113 CYS A CA 1
ATOM 1482 C C . CYS A 1 132 ? 33.977 10.946 30.230 1.00 29.07 113 CYS A C 1
ATOM 1483 O O . CYS A 1 132 ? 33.097 11.357 29.460 1.00 29.54 113 CYS A O 1
ATOM 1491 N N . TRP A 1 133 ? 33.986 11.208 31.543 1.00 25.17 114 TRP A N 1
ATOM 1492 C CA . TRP A 1 133 ? 32.836 11.867 32.173 1.00 29.77 114 TRP A CA 1
ATOM 1493 C C . TRP A 1 133 ? 32.509 13.209 31.532 1.00 32.49 114 TRP A C 1
ATOM 1494 O O . TRP A 1 133 ? 31.333 13.609 31.500 1.00 27.03 114 TRP A O 1
ATOM 1515 N N . HIS A 1 134 ? 33.513 13.924 31.012 1.00 26.60 115 HIS A N 1
ATOM 1516 C CA . HIS A 1 134 ? 33.234 15.230 30.425 1.00 31.05 115 HIS A CA 1
ATOM 1517 C C . HIS A 1 134 ? 33.204 15.207 28.898 1.00 28.80 115 HIS A C 1
ATOM 1518 O O . HIS A 1 134 ? 32.965 16.258 28.279 1.00 28.43 115 HIS A O 1
ATOM 1532 N N A ARG A 1 135 ? 33.410 14.040 28.284 0.61 30.78 116 ARG A N 1
ATOM 1533 N N B ARG A 1 135 ? 33.412 14.045 28.280 0.39 30.80 116 ARG A N 1
ATOM 1534 C CA A ARG A 1 135 ? 33.189 13.816 26.852 0.61 30.26 116 ARG A CA 1
ATOM 1535 C CA B ARG A 1 135 ? 33.198 13.839 26.845 0.39 30.24 116 ARG A CA 1
ATOM 1536 C C A ARG A 1 135 ? 32.413 12.515 26.702 0.61 29.48 116 ARG A C 1
ATOM 1537 C C B ARG A 1 135 ? 32.422 12.531 26.686 0.39 29.37 116 ARG A C 1
ATOM 1538 O O A ARG A 1 135 ? 32.952 11.483 26.285 0.61 31.13 116 ARG A O 1
ATOM 1539 O O B ARG A 1 135 ? 32.967 11.511 26.247 0.39 30.98 116 ARG A O 1
ATOM 1580 N N . PRO A 1 136 ? 31.132 12.531 27.036 1.00 26.51 117 PRO A N 1
ATOM 1581 C CA . PRO A 1 136 ? 30.429 11.259 27.228 1.00 23.98 117 PRO A CA 1
ATOM 1582 C C . PRO A 1 136 ? 30.367 10.407 26.002 1.00 33.92 117 PRO A C 1
ATOM 1583 O O . PRO A 1 136 ? 30.322 9.176 26.122 1.00 35.63 117 PRO A O 1
ATOM 1594 N N . ALA A 1 137 ? 30.335 11.019 24.821 1.00 29.54 118 ALA A N 1
ATOM 1595 C CA . ALA A 1 137 ? 30.380 10.284 23.565 1.00 31.79 118 ALA A CA 1
ATOM 1596 C C . ALA A 1 137 ? 31.720 10.437 22.839 1.00 32.60 118 ALA A C 1
ATOM 1597 O O . ALA A 1 137 ? 31.783 10.262 21.617 1.00 37.90 118 ALA A O 1
ATOM 1604 N N . GLY A 1 138 ? 32.794 10.747 23.560 1.00 31.27 119 GLY A N 1
ATOM 1605 C CA . GLY A 1 138 ? 34.093 10.862 22.943 1.00 32.93 119 GLY A CA 1
ATOM 1606 C C . GLY A 1 138 ? 34.386 12.272 22.458 1.00 32.85 119 GLY A C 1
ATOM 1607 O O . GLY A 1 138 ? 33.629 13.223 22.665 1.00 28.77 119 GLY A O 1
ATOM 1611 N N . TYR A 1 139 ? 35.551 12.417 21.838 1.00 30.21 120 TYR A N 1
ATOM 1612 C CA . TYR A 1 139 ? 35.927 13.716 21.284 1.00 35.18 120 TYR A CA 1
ATOM 1613 C C . TYR A 1 139 ? 34.821 14.252 20.383 1.00 31.98 120 TYR A C 1
ATOM 1614 O O . TYR A 1 139 ? 34.292 13.535 19.538 1.00 33.49 120 TYR A O 1
ATOM 1632 N N . GLY A 1 140 ? 34.473 15.525 20.570 1.00 35.54 121 GLY A N 1
ATOM 1633 C CA . GLY A 1 140 ? 33.372 16.131 19.852 1.00 34.53 121 GLY A CA 1
ATOM 1634 C C . GLY A 1 140 ? 32.087 16.209 20.643 1.00 36.02 121 GLY A C 1
ATOM 1635 O O . GLY A 1 140 ? 31.106 16.774 20.138 1.00 31.55 121 GLY A O 1
ATOM 1639 N N . SER A 1 141 ? 32.076 15.705 21.883 1.00 32.69 122 SER A N 1
ATOM 1640 C CA . SER A 1 141 ? 30.930 15.816 22.774 1.00 35.11 122 SER A CA 1
ATOM 1641 C C . SER A 1 141 ? 31.327 16.495 24.074 1.00 34.92 122 SER A C 1
ATOM 1642 O O . SER A 1 141 ? 32.508 16.634 24.407 1.00 33.72 122 SER A O 1
ATOM 1650 N N . GLY A 1 142 ? 30.308 16.900 24.826 1.00 30.57 123 GLY A N 1
ATOM 1651 C CA . GLY A 1 142 ? 30.515 17.566 26.095 1.00 35.73 123 GLY A CA 1
ATOM 1652 C C . GLY A 1 142 ? 29.266 17.389 26.932 1.00 31.64 123 GLY A C 1
ATOM 1653 O O . GLY A 1 142 ? 28.312 16.728 26.520 1.00 36.44 123 GLY A O 1
ATOM 1657 N N . ILE A 1 143 ? 29.299 17.960 28.135 1.00 34.55 124 ILE A N 1
ATOM 1658 C CA . ILE A 1 143 ? 28.252 17.730 29.114 1.00 40.26 124 ILE A CA 1
ATOM 1659 C C . ILE A 1 143 ? 27.426 18.985 29.297 1.00 54.88 124 ILE A C 1
ATOM 1660 O O . ILE A 1 143 ? 26.841 19.199 30.370 1.00 42.81 124 ILE A O 1
ATOM 1676 N N . ARG A 1 144 ? 27.375 19.807 28.250 1.00 46.96 125 ARG A N 1
ATOM 1677 C CA . ARG A 1 144 ? 26.785 21.130 28.347 1.00 54.61 125 ARG A CA 1
ATOM 1678 C C . ARG A 1 144 ? 25.336 21.017 28.772 1.00 40.03 125 ARG A C 1
ATOM 1679 O O . ARG A 1 144 ? 24.542 20.329 28.123 1.00 46.33 125 ARG A O 1
ATOM 1700 N N . GLY A 1 145 ? 24.988 21.676 29.867 1.00 50.08 126 GLY A N 1
ATOM 1701 C CA . GLY A 1 145 ? 23.600 21.699 30.266 1.00 50.96 126 GLY A CA 1
ATOM 1702 C C . GLY A 1 145 ? 23.050 20.403 30.812 1.00 51.68 126 GLY A C 1
ATOM 1703 O O . GLY A 1 145 ? 21.828 20.262 30.923 1.00 61.81 126 GLY A O 1
ATOM 1707 N N . ARG A 1 146 ? 23.897 19.448 31.160 1.00 39.63 127 ARG A N 1
ATOM 1708 C CA . ARG A 1 146 ? 23.446 18.216 31.793 1.00 44.58 127 ARG A CA 1
ATOM 1709 C C . ARG A 1 146 ? 24.198 17.976 33.090 1.00 39.55 127 ARG A C 1
ATOM 1710 O O . ARG A 1 146 ? 24.512 16.836 33.466 1.00 34.65 127 ARG A O 1
ATOM 1731 N N . ASP A 1 147 ? 24.474 19.044 33.824 1.00 32.59 128 ASP A N 1
ATOM 1732 C CA . ASP A 1 147 ? 25.223 18.841 35.052 1.00 41.64 128 ASP A CA 1
ATOM 1733 C C . ASP A 1 147 ? 24.374 18.326 36.209 1.00 37.36 128 ASP A C 1
ATOM 1734 O O . ASP A 1 147 ? 24.954 18.019 37.258 1.00 34.11 128 ASP A O 1
ATOM 1743 N N . ASP A 1 148 ? 23.050 18.184 36.048 1.00 28.64 129 ASP A N 1
ATOM 1744 C CA . ASP A 1 148 ? 22.221 17.499 37.036 1.00 38.50 129 ASP A CA 1
ATOM 1745 C C . ASP A 1 148 ? 21.931 16.056 36.648 1.00 33.95 129 ASP A C 1
ATOM 1746 O O . ASP A 1 148 ? 21.199 15.371 37.366 1.00 30.93 129 ASP A O 1
ATOM 1755 N N . HIS A 1 149 ? 22.498 15.578 35.550 1.00 29.20 130 HIS A N 1
ATOM 1756 C CA . HIS A 1 149 ? 22.441 14.172 35.195 1.00 30.11 130 HIS A CA 1
ATOM 1757 C C . HIS A 1 149 ? 23.467 13.368 35.990 1.00 26.73 130 HIS A C 1
ATOM 1758 O O . HIS A 1 149 ? 24.475 13.917 36.436 1.00 30.73 130 HIS A O 1
ATOM 1772 N N . PRO A 1 150 ? 23.268 12.055 36.136 1.00 30.12 131 PRO A N 1
ATOM 1773 C CA . PRO A 1 150 ? 24.324 11.233 36.739 1.00 31.67 131 PRO A CA 1
ATOM 1774 C C . PRO A 1 150 ? 25.614 11.312 35.936 1.00 30.27 131 PRO A C 1
ATOM 1775 O O . PRO A 1 150 ? 25.590 11.268 34.711 1.00 27.79 131 PRO A O 1
ATOM 1786 N N . VAL A 1 151 ? 26.751 11.393 36.637 1.00 27.37 132 VAL A N 1
ATOM 1787 C CA . VAL A 1 151 ? 28.052 11.272 35.973 1.00 33.75 132 VAL A CA 1
ATOM 1788 C C . VAL A 1 151 ? 28.258 9.850 35.476 1.00 27.88 132 VAL A C 1
ATOM 1789 O O . VAL A 1 151 ? 27.834 8.893 36.135 1.00 32.64 132 VAL A O 1
ATOM 1802 N N . VAL A 1 152 ? 28.923 9.688 34.309 1.00 29.75 133 VAL A N 1
ATOM 1803 C CA . VAL A 1 152 ? 29.193 8.375 33.702 1.00 23.44 133 VAL A CA 1
ATOM 1804 C C . VAL A 1 152 ? 30.686 8.250 33.345 1.00 24.56 133 VAL A C 1
ATOM 1805 O O . VAL A 1 152 ? 31.490 9.147 33.608 1.00 28.49 133 VAL A O 1
ATOM 1818 N N . HIS A 1 153 ? 31.054 7.105 32.766 1.00 28.11 134 HIS A N 1
ATOM 1819 C CA . H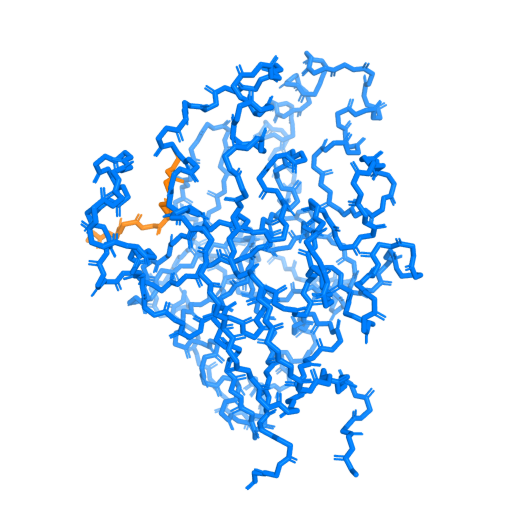IS A 1 153 ? 32.465 6.756 32.507 1.00 22.66 134 HIS A CA 1
ATOM 1820 C C . HIS A 1 153 ? 33.246 6.759 33.812 1.00 29.10 134 HIS A C 1
ATOM 1821 O O . HIS A 1 153 ? 34.415 7.162 33.875 1.00 27.88 134 HIS A O 1
ATOM 1835 N N . ILE A 1 154 ? 32.590 6.301 34.873 1.00 26.00 135 ILE A N 1
ATOM 1836 C CA . ILE A 1 154 ? 33.215 6.147 36.187 1.00 26.81 135 ILE A CA 1
ATOM 1837 C C . ILE A 1 154 ? 33.686 4.695 36.332 1.00 31.16 135 ILE A C 1
ATOM 1838 O O . ILE A 1 154 ? 32.875 3.756 36.288 1.00 29.59 135 ILE A O 1
ATOM 1854 N N . SER A 1 155 ? 34.986 4.514 36.551 1.00 28.80 136 SER A N 1
ATOM 1855 C CA . SER A 1 155 ? 35.539 3.218 36.892 1.00 34.06 136 SER A CA 1
ATOM 1856 C C . SER A 1 155 ? 35.300 2.924 38.366 1.00 30.63 136 SER A C 1
ATOM 1857 O O . SER A 1 155 ? 34.960 3.807 39.152 1.00 30.86 136 SER A O 1
ATOM 1865 N N . PHE A 1 156 ? 35.536 1.672 38.758 1.00 28.91 137 PHE A N 1
ATOM 1866 C CA . PHE A 1 156 ? 35.381 1.334 40.172 1.00 29.09 137 PHE A CA 1
ATOM 1867 C C . PHE A 1 156 ? 36.294 2.202 41.044 1.00 29.02 137 PHE A C 1
ATOM 1868 O O . PHE A 1 156 ? 35.881 2.685 42.098 1.00 28.99 137 PHE A O 1
ATOM 1885 N N . ALA A 1 157 ? 37.525 2.445 40.604 1.00 31.75 138 ALA A N 1
ATOM 1886 C CA . ALA A 1 157 ? 38.444 3.268 41.383 1.00 32.41 138 ALA A CA 1
ATOM 1887 C C . ALA A 1 157 ? 38.011 4.730 41.437 1.00 31.69 138 ALA A C 1
ATOM 1888 O O . ALA A 1 157 ? 38.191 5.391 42.472 1.00 30.20 138 ALA A O 1
ATOM 1895 N N . ASP A 1 158 ? 37.507 5.272 40.315 1.00 33.93 139 ASP A N 1
ATOM 1896 C CA . ASP A 1 158 ? 36.976 6.632 40.316 1.00 29.95 139 ASP A CA 1
ATOM 1897 C C . ASP A 1 158 ? 35.894 6.776 41.372 1.00 28.23 139 ASP A C 1
ATOM 1898 O O . ASP A 1 158 ? 35.826 7.774 42.101 1.00 30.26 139 ASP A O 1
ATOM 1907 N N . ALA A 1 159 ? 34.990 5.805 41.417 1.00 29.37 140 ALA A N 1
ATOM 1908 C CA . ALA A 1 159 ? 33.876 5.873 42.354 1.00 27.90 140 ALA A CA 1
ATOM 1909 C C . ALA A 1 159 ? 34.385 5.841 43.790 1.00 28.06 140 ALA A C 1
ATOM 1910 O O . ALA A 1 159 ? 33.931 6.611 44.642 1.00 28.23 140 ALA A O 1
ATOM 1917 N N . GLU A 1 160 ? 35.351 4.965 44.073 1.00 32.55 141 GLU A N 1
ATOM 1918 C CA . GLU A 1 160 ? 35.909 4.915 45.422 1.00 33.55 141 GLU A CA 1
ATOM 1919 C C . GLU A 1 160 ? 36.689 6.182 45.760 1.00 37.75 141 GLU A C 1
ATOM 1920 O O . GLU A 1 160 ? 36.632 6.655 46.902 1.00 31.82 141 GLU A O 1
ATOM 1932 N N . ALA A 1 161 ? 37.417 6.755 44.792 1.00 31.43 142 ALA A N 1
ATOM 1933 C CA . ALA A 1 161 ? 38.120 8.009 45.066 1.00 32.31 142 ALA A CA 1
ATOM 1934 C C . ALA A 1 161 ? 37.136 9.123 45.435 1.00 35.46 142 ALA A C 1
ATOM 1935 O O . ALA A 1 161 ? 37.313 9.834 46.437 1.00 29.05 142 ALA A O 1
ATOM 1942 N N . TYR A 1 162 ? 36.081 9.291 44.641 1.00 32.92 143 TYR A N 1
ATOM 1943 C CA . TYR A 1 162 ? 35.097 10.325 44.961 1.00 31.74 143 TYR A CA 1
ATOM 1944 C C . TYR A 1 162 ? 34.479 10.078 46.336 1.00 29.78 143 TYR A C 1
ATOM 1945 O O . TYR A 1 162 ? 34.426 10.973 47.184 1.00 28.76 143 TYR A O 1
ATOM 1963 N N . ALA A 1 163 ? 33.974 8.867 46.554 1.00 29.66 144 ALA A N 1
ATOM 1964 C CA . ALA A 1 163 ? 33.311 8.558 47.811 1.00 28.00 144 ALA A CA 1
ATOM 1965 C C . ALA A 1 163 ? 34.228 8.871 48.978 1.00 30.44 144 ALA A C 1
ATOM 1966 O O . ALA A 1 163 ? 33.814 9.520 49.942 1.00 33.16 144 ALA A O 1
ATOM 1973 N N . ARG A 1 164 ? 35.492 8.452 48.877 1.00 34.88 145 ARG A N 1
ATOM 1974 C CA . ARG A 1 164 ? 36.475 8.749 49.924 1.00 35.65 145 ARG A CA 1
ATOM 1975 C C . ARG A 1 164 ? 36.612 10.254 50.146 1.00 37.75 145 ARG A C 1
ATOM 1976 O O . ARG A 1 164 ? 36.508 10.730 51.278 1.00 37.68 145 ARG A O 1
ATOM 1997 N N . TRP A 1 165 ? 36.804 11.031 49.063 1.00 35.72 146 TRP A N 1
ATOM 1998 C CA . TRP A 1 165 ? 36.857 12.494 49.179 1.00 37.98 146 TRP A CA 1
ATOM 1999 C C . TRP A 1 165 ? 35.598 13.055 49.833 1.00 34.78 146 TRP A C 1
ATOM 2000 O O . TRP A 1 165 ? 35.667 13.988 50.642 1.00 33.88 146 TRP A O 1
ATOM 2021 N N . ALA A 1 166 ? 34.429 12.501 49.514 1.00 35.36 147 ALA A N 1
ATOM 2022 C CA . ALA A 1 166 ? 33.197 13.007 50.126 1.00 32.39 147 ALA A CA 1
ATOM 2023 C C . ALA A 1 166 ? 33.023 12.594 51.593 1.00 32.23 147 ALA A C 1
ATOM 2024 O O . ALA A 1 166 ? 31.997 12.940 52.190 1.00 30.30 147 ALA A O 1
ATOM 2031 N N . GLY A 1 167 ? 33.948 11.831 52.178 1.00 33.16 148 GLY A N 1
ATOM 2032 C CA . GLY A 1 167 ? 33.727 11.329 53.522 1.00 38.45 148 GLY A CA 1
ATOM 2033 C C . GLY A 1 167 ? 32.771 10.156 53.583 1.00 38.46 148 GLY A C 1
ATOM 2034 O O . GLY A 1 167 ? 32.179 9.891 54.631 1.00 34.12 148 GLY A O 1
ATOM 2038 N N . ARG A 1 168 ? 32.624 9.426 52.487 1.00 31.43 149 ARG A N 1
ATOM 2039 C CA . ARG A 1 168 ? 31.620 8.385 52.411 1.00 32.82 149 ARG A CA 1
ATOM 2040 C C . ARG A 1 168 ? 32.287 7.169 51.801 1.00 30.90 149 ARG A C 1
ATOM 2041 O O . ARG A 1 168 ? 33.502 6.979 51.936 1.00 33.35 149 ARG A O 1
ATOM 2062 N N . ARG A 1 169 ? 31.501 6.346 51.130 1.00 33.41 150 ARG A N 1
ATOM 2063 C CA . ARG A 1 169 ? 31.959 5.088 50.565 1.00 28.62 150 ARG A CA 1
ATOM 2064 C C . ARG A 1 169 ? 30.882 4.639 49.595 1.00 32.04 150 ARG A C 1
ATOM 2065 O O . ARG A 1 169 ? 29.790 5.215 49.554 1.00 31.30 150 ARG A O 1
ATOM 2086 N N . LEU A 1 170 ? 31.177 3.589 48.856 1.00 29.50 151 LEU A N 1
ATOM 2087 C CA . LEU A 1 170 ? 30.143 2.986 48.056 1.00 34.15 151 LEU A CA 1
ATOM 2088 C C . LEU A 1 170 ? 29.201 2.165 48.938 1.00 37.92 151 LEU A C 1
ATOM 2089 O O . LEU A 1 170 ? 29.565 1.733 50.036 1.00 31.81 151 LEU A O 1
ATOM 2105 N N . PRO A 1 171 ? 27.968 1.981 48.499 1.00 30.89 152 PRO A N 1
ATOM 2106 C CA . PRO A 1 171 ? 27.109 0.971 49.124 1.00 29.05 152 PRO A CA 1
ATOM 2107 C C . PRO A 1 171 ? 27.637 -0.419 48.859 1.00 28.31 152 PRO A C 1
ATOM 2108 O O . PRO A 1 171 ? 28.200 -0.691 47.793 1.00 30.82 152 PRO A O 1
ATOM 2119 N N . THR A 1 172 ? 27.381 -1.323 49.807 1.00 28.47 153 THR A N 1
ATOM 2120 C CA . THR A 1 172 ? 27.460 -2.732 49.480 1.00 27.13 153 THR A CA 1
ATOM 2121 C C . THR A 1 172 ? 26.244 -3.143 48.647 1.00 23.87 153 THR A C 1
ATOM 2122 O O . THR A 1 172 ? 25.226 -2.448 48.611 1.00 26.69 153 THR A O 1
ATOM 2133 N N . GLU A 1 173 ? 26.343 -4.318 48.017 1.00 26.38 154 GLU A N 1
ATOM 2134 C CA . GLU A 1 173 ? 25.210 -4.827 47.257 1.00 26.57 154 GLU A CA 1
ATOM 2135 C C . GLU A 1 173 ? 23.992 -4.985 48.164 1.00 29.86 154 GLU A C 1
ATOM 2136 O O . GLU A 1 173 ? 22.869 -4.658 47.775 1.00 28.10 154 GLU A O 1
ATOM 2148 N N . SER A 1 174 ? 24.202 -5.408 49.406 1.00 23.87 155 SER A N 1
ATOM 2149 C CA . SER A 1 174 ? 23.052 -5.634 50.275 1.00 31.04 155 SER A CA 1
ATOM 2150 C C . SER A 1 174 ? 22.398 -4.320 50.641 1.00 27.38 155 SER A C 1
ATOM 2151 O O . SER A 1 174 ? 21.164 -4.219 50.674 1.00 28.09 155 SER A O 1
ATOM 2159 N N . GLU A 1 175 ? 23.216 -3.303 50.930 1.00 28.35 156 GLU A N 1
ATOM 2160 C CA . GLU A 1 175 ? 22.681 -1.994 51.262 1.00 25.50 156 GLU A CA 1
ATOM 2161 C C . GLU A 1 175 ? 21.941 -1.412 50.075 1.00 30.33 156 GLU A C 1
ATOM 2162 O O . GLU A 1 175 ? 20.909 -0.774 50.253 1.00 29.49 156 GLU A O 1
ATOM 2174 N N . TRP A 1 176 ? 22.427 -1.673 48.860 1.00 26.93 157 TRP A N 1
ATOM 2175 C CA . TRP A 1 176 ? 21.784 -1.148 47.657 1.00 27.77 157 TRP A CA 1
ATOM 2176 C C . TRP A 1 176 ? 20.431 -1.802 47.444 1.00 23.89 157 TRP A C 1
ATOM 2177 O O . TRP A 1 176 ? 19.419 -1.115 47.280 1.00 25.74 157 TRP A O 1
ATOM 2198 N N . GLU A 1 177 ? 20.378 -3.133 47.506 1.00 25.85 158 GLU A N 1
ATOM 2199 C CA . GLU A 1 177 ? 19.110 -3.797 47.253 1.00 29.73 158 GLU A CA 1
ATOM 2200 C C . GLU A 1 177 ? 18.083 -3.447 48.321 1.00 26.33 158 GLU A C 1
ATOM 2201 O O . GLU A 1 177 ? 16.934 -3.146 47.994 1.00 31.17 158 GLU A O 1
ATOM 2213 N N . ARG A 1 178 ? 18.472 -3.491 49.602 1.00 30.83 159 ARG A N 1
ATOM 2214 C CA . ARG A 1 178 ? 17.537 -3.129 50.660 1.00 25.01 159 ARG A CA 1
ATOM 2215 C C . ARG A 1 178 ? 16.969 -1.726 50.452 1.00 31.34 159 ARG A C 1
ATOM 2216 O O . ARG A 1 178 ? 15.766 -1.504 50.656 1.00 30.02 159 ARG A O 1
ATOM 2237 N N . ALA A 1 179 ? 17.805 -0.770 50.036 1.00 29.19 160 ALA A N 1
ATOM 2238 C CA . ALA A 1 179 ? 17.293 0.575 49.754 1.00 28.36 160 ALA A CA 1
ATOM 2239 C C . ALA A 1 179 ? 16.375 0.585 48.538 1.00 27.27 160 ALA A C 1
ATOM 2240 O O . ALA A 1 179 ? 15.486 1.436 48.437 1.00 28.41 160 ALA A O 1
ATOM 2247 N N . ALA A 1 180 ? 16.569 -0.345 47.611 1.00 27.03 161 ALA A N 1
ATOM 2248 C CA . ALA A 1 180 ? 15.703 -0.378 46.429 1.00 35.10 161 ALA A CA 1
ATOM 2249 C C . ALA A 1 180 ? 14.362 -1.041 46.717 1.00 32.44 161 ALA A C 1
ATOM 2250 O O . ALA A 1 180 ? 13.306 -0.470 46.423 1.00 33.95 161 ALA A O 1
ATOM 2257 N N . THR A 1 181 ? 14.378 -2.254 47.269 1.00 27.73 162 THR A N 1
ATOM 2258 C CA . THR A 1 181 ? 13.132 -3.012 47.412 1.00 25.82 162 THR A CA 1
ATOM 2259 C C . THR A 1 181 ? 12.335 -2.661 48.670 1.00 30.24 162 THR A C 1
ATOM 2260 O O . THR A 1 181 ? 11.139 -2.951 48.728 1.00 29.66 162 THR A O 1
ATOM 2271 N N . GLY A 1 182 ? 12.937 -2.009 49.644 1.00 31.13 163 GLY A N 1
ATOM 2272 C CA . GLY A 1 182 ? 12.268 -1.745 50.888 1.00 33.07 163 GLY A CA 1
ATOM 2273 C C . GLY A 1 182 ? 12.320 -2.944 51.819 1.00 30.55 163 GLY A C 1
ATOM 2274 O O . GLY A 1 182 ? 13.053 -3.911 51.593 1.00 30.70 163 GLY A O 1
ATOM 2278 N N . PRO A 1 183 ? 11.530 -2.904 52.895 1.00 32.07 164 PRO A N 1
ATOM 2279 C CA . PRO A 1 183 ? 11.617 -3.967 53.909 1.00 34.82 164 PRO A CA 1
ATOM 2280 C C . PRO A 1 183 ? 10.916 -5.268 53.517 1.00 30.86 164 PRO A C 1
ATOM 2281 O O . PRO A 1 183 ? 11.108 -6.270 54.208 1.00 32.42 164 PRO A O 1
ATOM 2292 N N . SER A 1 184 ? 10.163 -5.314 52.414 1.00 29.25 165 SER A N 1
ATOM 2293 C CA . SER A 1 184 ? 9.614 -6.568 51.919 1.00 37.54 165 SER A CA 1
ATOM 2294 C C . SER A 1 184 ? 9.915 -6.708 50.424 1.00 33.35 165 SER A C 1
ATOM 2295 O O . SER A 1 184 ? 10.265 -5.740 49.738 1.00 30.02 165 SER A O 1
ATOM 2303 N N . TYR A 1 185 ? 9.804 -7.933 49.930 1.00 29.10 166 TYR A N 1
ATOM 2304 C CA . TYR A 1 185 ? 10.173 -8.228 48.555 1.00 32.03 166 TYR A CA 1
ATOM 2305 C C . TYR A 1 185 ? 9.215 -7.528 47.587 1.00 39.25 166 TYR A C 1
ATOM 2306 O O . TYR A 1 185 ? 7.990 -7.626 47.729 1.00 28.79 166 TYR A O 1
ATOM 2324 N N . ARG A 1 186 ? 9.770 -6.764 46.637 1.00 30.67 167 ARG A N 1
ATOM 2325 C CA . ARG A 1 186 ? 9.008 -6.287 45.482 1.00 33.11 167 ARG A CA 1
ATOM 2326 C C . ARG A 1 186 ? 9.897 -6.295 44.241 1.00 26.88 167 ARG A C 1
ATOM 2327 O O . ARG A 1 186 ? 11.125 -6.161 44.330 1.00 30.86 167 ARG A O 1
ATOM 2348 N N . LEU A 1 187 ? 9.260 -6.444 43.074 1.00 26.77 168 LEU A N 1
ATOM 2349 C CA . LEU A 1 187 ? 9.998 -6.503 41.804 1.00 27.27 168 LEU A CA 1
ATOM 2350 C C . LEU A 1 187 ? 10.765 -5.212 41.525 1.00 31.85 168 LEU A C 1
ATOM 2351 O O . LEU A 1 187 ? 11.955 -5.255 41.159 1.00 25.94 168 LEU A O 1
ATOM 2367 N N . TRP A 1 188 ? 10.092 -4.066 41.668 1.00 27.25 169 TRP A N 1
ATOM 2368 C CA . TRP A 1 188 ? 10.637 -2.733 41.454 1.00 27.30 169 TRP A CA 1
ATOM 2369 C C . TRP A 1 188 ? 10.402 -1.894 42.697 1.00 28.26 169 TRP A C 1
ATOM 2370 O O . TRP A 1 188 ? 9.602 -2.269 43.564 1.00 30.57 169 TRP A O 1
ATOM 2391 N N . PRO A 1 189 ? 11.084 -0.754 42.829 1.00 30.86 170 PRO A N 1
ATOM 2392 C CA . PRO A 1 189 ? 10.997 -0.014 44.104 1.00 27.91 170 PRO A CA 1
ATOM 2393 C C . PRO A 1 189 ? 9.597 0.412 44.458 1.00 32.91 170 PRO A C 1
ATOM 2394 O O . PRO A 1 189 ? 9.278 0.512 45.653 1.00 29.34 170 PRO A O 1
ATOM 2405 N N . TRP A 1 190 ? 8.752 0.673 43.459 1.00 31.22 171 TRP A N 1
ATOM 2406 C CA . TRP A 1 190 ? 7.391 1.119 43.710 1.00 32.60 171 TRP A CA 1
ATOM 2407 C C . TRP A 1 190 ? 6.391 -0.019 43.855 1.00 38.42 171 TRP A C 1
ATOM 2408 O O . TRP A 1 190 ? 5.231 0.253 44.157 1.00 33.55 171 TRP A O 1
ATOM 2429 N N . GLY A 1 191 ? 6.789 -1.267 43.636 1.00 34.31 172 GLY A N 1
ATOM 2430 C CA . GLY A 1 191 ? 5.898 -2.379 43.817 1.00 38.41 172 GLY A CA 1
ATOM 2431 C C . GLY A 1 191 ? 6.049 -3.385 42.702 1.00 34.46 172 GLY A C 1
ATOM 2432 O O . GLY A 1 191 ? 7.072 -3.438 42.026 1.00 33.06 172 GLY A O 1
ATOM 2436 N N . ASP A 1 192 ? 5.005 -4.192 42.511 1.00 33.60 173 ASP A N 1
ATOM 2437 C CA . ASP A 1 192 ? 5.055 -5.315 41.587 1.00 31.03 173 ASP A CA 1
ATOM 2438 C C . ASP A 1 192 ? 4.393 -5.044 40.245 1.00 32.27 173 ASP A C 1
ATOM 2439 O O . ASP A 1 192 ? 4.394 -5.925 39.401 1.00 33.85 173 ASP A O 1
ATOM 2448 N N . THR A 1 193 ? 3.814 -3.874 40.021 1.00 31.60 174 THR A N 1
ATOM 2449 C CA . THR A 1 193 ? 3.154 -3.584 38.758 1.00 37.47 174 THR A CA 1
ATOM 2450 C C . THR A 1 193 ? 4.013 -2.631 37.924 1.00 31.80 174 THR A C 1
ATOM 2451 O O . THR A 1 193 ? 4.296 -1.509 38.349 1.00 28.35 174 THR A O 1
ATOM 2462 N N . TRP A 1 194 ? 4.394 -3.063 36.731 1.00 32.96 175 TRP A N 1
ATOM 2463 C CA . TRP A 1 194 ? 5.235 -2.221 35.896 1.00 31.60 175 TRP A CA 1
ATOM 2464 C C . TRP A 1 194 ? 4.479 -0.978 35.468 1.00 34.91 175 TRP A C 1
ATOM 2465 O O . TRP A 1 194 ? 3.269 -1.013 35.248 1.00 33.73 175 TRP A O 1
ATOM 2486 N N . ASP A 1 195 ? 5.203 0.133 35.378 1.00 32.69 176 ASP A N 1
ATOM 2487 C CA . ASP A 1 195 ? 4.678 1.387 34.835 1.00 32.69 176 ASP A CA 1
ATOM 2488 C C . ASP A 1 195 ? 5.863 2.071 34.173 1.00 33.39 176 ASP A C 1
ATOM 2489 O O . ASP A 1 195 ? 6.815 2.452 34.859 1.00 29.65 176 ASP A O 1
ATOM 2498 N N . SER A 1 196 ? 5.817 2.207 32.850 1.00 30.75 177 SER A N 1
ATOM 2499 C CA . SER A 1 196 ? 6.924 2.802 32.117 1.00 30.41 177 SER A CA 1
ATOM 2500 C C . SER A 1 196 ? 7.110 4.278 32.424 1.00 32.66 177 SER A C 1
ATOM 2501 O O . SER A 1 196 ? 8.169 4.832 32.107 1.00 31.40 177 SER A O 1
ATOM 2509 N N . ARG A 1 197 ? 6.154 4.916 33.072 1.00 28.88 178 ARG A N 1
ATOM 2510 C CA . ARG A 1 197 ? 6.330 6.322 33.422 1.00 28.21 178 ARG A CA 1
ATOM 2511 C C . ARG A 1 197 ? 7.180 6.533 34.663 1.00 29.00 178 ARG A C 1
ATOM 2512 O O . ARG A 1 197 ? 7.523 7.677 34.947 1.00 29.82 178 ARG A O 1
ATOM 2520 N N . ASN A 1 198 ? 7.548 5.472 35.395 1.00 35.17 179 ASN A N 1
ATOM 2521 C CA . ASN A 1 198 ? 8.133 5.647 36.719 1.00 33.46 179 ASN A CA 1
ATOM 2522 C C . ASN A 1 198 ? 9.645 5.746 36.715 1.00 29.96 179 ASN A C 1
ATOM 2523 O O . ASN A 1 198 ? 10.229 5.930 37.784 1.00 32.50 179 ASN A O 1
ATOM 2534 N N . ALA A 1 199 ? 10.291 5.549 35.568 1.00 30.22 180 ALA A N 1
ATOM 2535 C CA . ALA A 1 199 ? 11.745 5.570 35.525 1.00 30.77 180 ALA A CA 1
ATOM 2536 C C . ALA A 1 199 ? 12.224 5.769 34.096 1.00 31.33 180 ALA A C 1
ATOM 2537 O O . ALA A 1 199 ? 11.460 5.645 33.126 1.00 30.62 180 ALA A O 1
ATOM 2544 N N . ASN A 1 200 ? 13.520 6.050 33.980 1.00 28.00 181 ASN A N 1
ATOM 2545 C CA . ASN A 1 200 ? 14.172 6.215 32.671 1.00 24.13 181 ASN A CA 1
ATOM 2546 C C . ASN A 1 200 ? 14.642 4.855 32.193 1.00 30.81 181 ASN A C 1
ATOM 2547 O O . ASN A 1 200 ? 15.712 4.387 32.585 1.00 28.65 181 ASN A O 1
ATOM 2558 N N . THR A 1 201 ? 13.823 4.190 31.363 1.00 31.03 182 THR A N 1
ATOM 2559 C CA . THR A 1 201 ? 14.211 2.927 30.745 1.00 27.57 182 THR A CA 1
ATOM 2560 C C . THR A 1 201 ? 13.718 2.907 29.308 1.00 29.60 182 THR A C 1
ATOM 2561 O O . THR A 1 201 ? 12.890 3.734 28.892 1.00 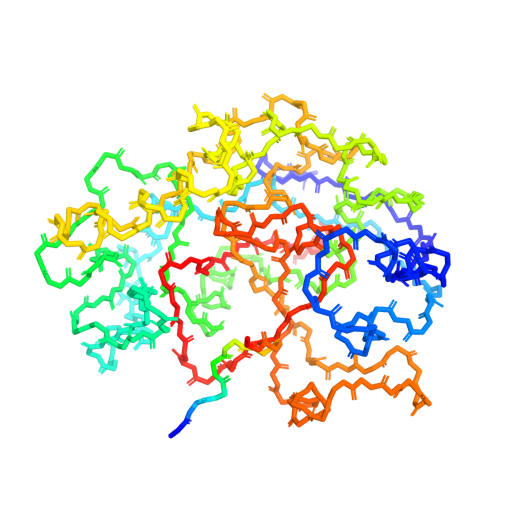31.62 182 THR A O 1
ATOM 2572 N N . ALA A 1 202 ? 14.189 1.905 28.570 1.00 34.75 183 ALA A N 1
ATOM 2573 C CA . ALA A 1 202 ? 13.781 1.744 27.176 1.00 30.65 183 ALA A CA 1
ATOM 2574 C C . ALA A 1 202 ? 12.292 1.434 27.032 1.00 30.17 183 ALA A C 1
ATOM 2575 O O . ALA A 1 202 ? 11.733 1.609 25.938 1.00 28.91 183 ALA A O 1
ATOM 2582 N N . GLU A 1 203 ? 11.640 0.973 28.099 1.00 28.89 184 GLU A N 1
ATOM 2583 C CA . GLU A 1 203 ? 10.203 0.745 28.040 1.00 29.42 184 GLU A CA 1
ATOM 2584 C C . GLU A 1 203 ? 9.475 2.023 27.632 1.00 33.33 184 GLU A C 1
ATOM 2585 O O . GLU A 1 203 ? 8.531 1.985 26.836 1.00 31.86 184 GLU A O 1
ATOM 2597 N N . HIS A 1 204 ? 9.904 3.174 28.154 1.00 34.30 185 HIS A N 1
ATOM 2598 C CA . HIS A 1 204 ? 9.230 4.417 27.781 1.00 31.53 185 HIS A CA 1
ATOM 2599 C C . HIS A 1 204 ? 9.422 4.705 26.294 1.00 34.67 185 HIS A C 1
ATOM 2600 O O . HIS A 1 204 ? 8.463 4.988 25.570 1.00 31.17 185 HIS A O 1
ATOM 2614 N N . THR A 1 205 ? 10.660 4.619 25.824 1.00 32.87 186 THR A N 1
ATOM 2615 C CA . THR A 1 205 ? 10.967 4.898 24.428 1.00 32.21 186 THR A CA 1
ATOM 2616 C C . THR A 1 205 ? 10.226 3.953 23.499 1.00 39.19 186 THR A C 1
ATOM 2617 O O . THR A 1 205 ? 9.613 4.374 22.508 1.00 31.02 186 THR A O 1
ATOM 2628 N N . ALA A 1 206 ? 10.278 2.662 23.793 1.00 33.27 187 ALA A N 1
ATOM 2629 C CA . ALA A 1 206 ? 9.604 1.715 22.926 1.00 29.61 187 ALA A CA 1
ATOM 2630 C C . ALA A 1 206 ? 8.110 1.966 22.927 1.00 32.36 187 ALA A C 1
ATOM 2631 O O . ALA A 1 206 ? 7.459 1.904 21.882 1.00 32.21 187 ALA A O 1
ATOM 2638 N N . GLY A 1 207 ? 7.554 2.304 24.082 1.00 29.08 188 GLY A N 1
ATOM 2639 C CA . GLY A 1 207 ? 6.130 2.551 24.136 1.00 35.33 188 GLY A CA 1
ATOM 2640 C C . GLY A 1 207 ? 5.763 3.806 23.371 1.00 38.01 188 GLY A C 1
ATOM 2641 O O . GLY A 1 207 ? 4.727 3.857 22.699 1.00 40.82 188 GLY A O 1
ATOM 2645 N N . ALA A 1 208 ? 6.617 4.830 23.456 1.00 34.44 189 ALA A N 1
ATOM 2646 C CA . ALA A 1 208 ? 6.371 6.087 22.763 1.00 34.80 189 ALA A CA 1
ATOM 2647 C C . ALA A 1 208 ? 6.340 5.900 21.254 1.00 38.20 189 ALA A C 1
ATOM 2648 O O . ALA A 1 208 ? 5.593 6.600 20.555 1.00 37.98 189 ALA A O 1
ATOM 2655 N N . LEU A 1 209 ? 7.192 5.001 20.725 1.00 39.17 190 LEU A N 1
ATOM 2656 C CA . LEU A 1 209 ? 7.270 4.747 19.289 1.00 36.96 190 LEU A CA 1
ATOM 2657 C C . LEU A 1 209 ? 6.210 3.777 18.803 1.00 40.01 190 LEU A C 1
ATOM 2658 O O . LEU A 1 209 ? 6.077 3.585 17.592 1.00 37.35 190 LEU A O 1
ATOM 2674 N N . GLY A 1 210 ? 5.465 3.156 19.712 1.00 42.96 191 GLY A N 1
ATOM 2675 C CA . GLY A 1 210 ? 4.292 2.394 19.345 1.00 50.71 191 GLY A CA 1
ATOM 2676 C C . GLY A 1 210 ? 4.482 0.897 19.437 1.00 44.63 191 GLY A C 1
ATOM 2677 O O . GLY A 1 210 ? 3.554 0.165 19.780 1.00 51.55 191 GLY A O 1
ATOM 2681 N N . ASP A 1 211 ? 5.676 0.426 19.113 1.00 40.47 192 ASP A N 1
ATOM 2682 C CA . ASP A 1 211 ? 5.958 -0.999 19.161 1.00 44.40 192 ASP A CA 1
ATOM 2683 C C . ASP A 1 211 ? 7.464 -1.203 19.143 1.00 56.38 192 ASP A C 1
ATOM 2684 O O . ASP A 1 211 ? 8.242 -0.287 18.848 1.00 50.04 192 ASP A O 1
ATOM 2693 N N . LEU A 1 212 ? 7.860 -2.441 19.449 1.00 55.16 193 LEU A N 1
ATOM 2694 C CA . LEU A 1 212 ? 9.273 -2.792 19.535 1.00 49.47 193 LEU A CA 1
ATOM 2695 C C . LEU A 1 212 ? 9.945 -2.733 18.167 1.00 48.90 193 LEU A C 1
ATOM 2696 O O . LEU A 1 212 ? 11.133 -2.406 18.077 1.00 51.46 193 LEU A O 1
ATOM 2712 N N . ASP A 1 213 ? 9.213 -3.035 17.095 1.00 49.88 194 ASP A N 1
ATOM 2713 C CA . ASP A 1 213 ? 9.797 -2.924 15.762 1.00 51.25 194 ASP A CA 1
ATOM 2714 C C . ASP A 1 213 ? 10.193 -1.478 15.468 1.00 59.13 194 ASP A C 1
ATOM 2715 O O . ASP A 1 213 ? 11.333 -1.203 15.082 1.00 45.97 194 ASP A O 1
ATOM 2724 N N . ALA A 1 214 ? 9.266 -0.533 15.671 1.00 52.69 195 ALA A N 1
ATOM 2725 C CA . ALA A 1 214 ? 9.610 0.872 15.501 1.00 49.72 195 ALA A CA 1
ATOM 2726 C C . ALA A 1 214 ? 10.774 1.257 16.399 1.00 42.91 195 ALA A C 1
ATOM 2727 O O . ALA A 1 214 ? 11.642 2.025 15.994 1.00 40.19 195 ALA A O 1
ATOM 2734 N N . TRP A 1 215 ? 10.809 0.734 17.627 1.00 42.52 196 TRP A N 1
ATOM 2735 C CA . TRP A 1 215 ? 11.950 0.998 18.495 1.00 46.12 196 TRP A CA 1
ATOM 2736 C C . TRP A 1 215 ? 13.235 0.493 17.864 1.00 45.47 196 TRP A C 1
ATOM 2737 O O . TRP A 1 215 ? 14.272 1.157 17.941 1.00 43.58 196 TRP A O 1
ATOM 2758 N N . ARG A 1 216 ? 13.177 -0.676 17.224 1.00 49.20 197 ARG A N 1
ATOM 2759 C CA . ARG A 1 216 ? 14.369 -1.249 16.609 1.00 52.61 197 ARG A CA 1
ATOM 2760 C C . ARG A 1 216 ? 14.802 -0.421 15.407 1.00 44.40 197 ARG A C 1
ATOM 2761 O O . ARG A 1 216 ? 15.998 -0.202 15.201 1.00 42.62 197 ARG A O 1
ATOM 2782 N N . THR A 1 217 ? 13.837 0.064 14.614 1.00 44.63 198 THR A N 1
ATOM 2783 C CA . THR A 1 217 ? 14.146 1.004 13.538 1.00 37.71 198 THR A CA 1
ATOM 2784 C C . THR A 1 217 ? 14.757 2.291 14.082 1.00 43.95 198 THR A C 1
ATOM 2785 O O . THR A 1 217 ? 15.751 2.793 13.544 1.00 38.04 198 THR A O 1
ATOM 2796 N N . TRP A 1 218 ? 14.192 2.827 15.162 1.00 41.93 199 TRP A N 1
ATOM 2797 C CA . TRP A 1 218 ? 14.716 4.056 15.750 1.00 42.26 199 TRP A CA 1
ATOM 2798 C C . TRP A 1 218 ? 16.143 3.872 16.218 1.00 45.41 199 TRP A C 1
ATOM 2799 O O . TRP A 1 218 ? 16.990 4.746 16.019 1.00 40.97 199 TRP A O 1
ATOM 2820 N N . TRP A 1 219 ? 16.420 2.744 16.871 1.00 47.61 200 TRP A N 1
ATOM 2821 C CA . TRP A 1 219 ? 17.784 2.430 17.278 1.00 43.90 200 TRP A CA 1
ATOM 2822 C C . TRP A 1 219 ? 18.752 2.564 16.099 1.00 46.42 200 TRP A C 1
ATOM 2823 O O . TRP A 1 219 ? 19.798 3.223 16.195 1.00 40.52 200 TRP A O 1
ATOM 2844 N N . GLY A 1 220 ? 18.405 1.963 14.964 1.00 42.64 201 GLY A N 1
ATOM 2845 C CA . GLY A 1 220 ? 19.262 2.089 13.795 1.00 46.68 201 GLY A CA 1
ATOM 2846 C C . GLY A 1 220 ? 19.434 3.531 13.361 1.00 46.91 201 GLY A C 1
ATOM 2847 O O . GLY A 1 220 ? 20.555 4.010 13.181 1.00 45.36 201 GLY A O 1
ATOM 2851 N N . ALA A 1 221 ? 18.323 4.255 13.217 1.00 40.71 202 ALA A N 1
ATOM 2852 C CA . ALA A 1 221 ? 18.417 5.632 12.739 1.00 37.96 202 ALA A CA 1
ATOM 2853 C C . ALA A 1 221 ? 19.307 6.480 13.639 1.00 43.03 202 ALA A C 1
ATOM 2854 O O . ALA A 1 221 ? 20.118 7.263 13.143 1.00 43.71 202 ALA A O 1
ATOM 2861 N N . ILE A 1 222 ? 19.178 6.361 14.963 1.00 41.49 203 ILE A N 1
ATOM 2862 C CA . ILE A 1 222 ? 19.934 7.301 15.804 1.00 47.65 203 ILE A CA 1
ATOM 2863 C C . ILE A 1 222 ? 21.426 6.992 15.808 1.00 57.75 203 ILE A C 1
ATOM 2864 O O . ILE A 1 222 ? 22.225 7.826 16.252 1.00 59.72 203 ILE A O 1
ATOM 2880 N N . HIS A 1 223 ? 21.825 5.805 15.353 1.00 53.21 204 HIS A N 1
ATOM 2881 C CA . HIS A 1 223 ? 23.235 5.470 15.241 1.00 61.10 204 HIS A CA 1
ATOM 2882 C C . HIS A 1 223 ? 23.778 5.706 13.842 1.00 68.55 204 HIS A C 1
ATOM 2883 O O . HIS A 1 223 ? 25.000 5.737 13.663 1.00 84.90 204 HIS A O 1
ATOM 2897 N N . ALA A 1 224 ? 22.908 5.874 12.851 1.00 58.61 205 ALA A N 1
ATOM 2898 C CA . ALA A 1 224 ? 23.356 6.465 11.596 1.00 70.56 205 ALA A CA 1
ATOM 2899 C C . ALA A 1 224 ? 23.506 7.976 11.745 1.00 78.71 205 ALA A C 1
ATOM 2900 O O . ALA A 1 224 ? 24.585 8.528 11.496 1.00 77.60 205 ALA A O 1
ATOM 2907 N N . VAL A 1 225 ? 22.439 8.655 12.186 1.00 80.89 206 VAL A N 1
ATOM 2908 C CA . VAL A 1 225 ? 22.519 10.071 12.545 1.00 83.04 206 VAL A CA 1
ATOM 2909 C C . VAL A 1 225 ? 23.766 10.347 13.375 1.00 89.69 206 VAL A C 1
ATOM 2910 O O . VAL A 1 225 ? 24.278 11.471 13.383 1.00 91.23 206 VAL A O 1
ATOM 2923 N N . GLN A 1 226 ? 24.249 9.343 14.112 1.00 93.52 207 GLN A N 1
ATOM 2924 C CA . GLN A 1 226 ? 25.435 9.501 14.947 1.00 98.92 207 GLN A CA 1
ATOM 2925 C C . GLN A 1 226 ? 25.224 10.609 15.974 1.00 120.00 207 GLN A C 1
ATOM 2926 O O . GLN A 1 226 ? 26.129 10.909 16.761 1.00 134.73 207 GLN A O 1
ATOM 2932 N N . GLY A 1 227 ? 24.030 11.211 15.972 1.00 107.59 208 GLY A N 1
ATOM 2933 C CA . GLY A 1 227 ? 23.724 12.369 16.778 1.00 100.40 208 GLY A CA 1
ATOM 2934 C C . GLY A 1 227 ? 24.008 12.168 18.251 1.00 120.11 208 GLY A C 1
ATOM 2935 O O . GLY A 1 227 ? 25.165 12.125 18.682 1.00 111.09 208 GLY A O 1
ATOM 2936 N N . PRO A 1 228 ? 22.955 12.048 19.059 1.00 121.04 209 PRO A N 1
ATOM 2937 C CA . PRO A 1 228 ? 23.144 11.937 20.514 1.00 109.40 209 PRO A CA 1
ATOM 2938 C C . PRO A 1 228 ? 23.848 10.640 20.906 1.00 113.06 209 PRO A C 1
ATOM 2939 O O . PRO A 1 228 ? 24.041 9.725 20.099 1.00 106.05 209 PRO A O 1
ATOM 2943 N N . MET A 1 229 ? 24.269 10.582 22.186 1.00 91.40 210 MET A N 1
ATOM 2944 C CA . MET A 1 229 ? 24.627 9.293 22.774 1.00 84.09 210 MET A CA 1
ATOM 2945 C C . MET A 1 229 ? 23.945 9.158 24.148 1.00 67.99 210 MET A C 1
ATOM 2946 O O . MET A 1 229 ? 22.739 8.898 24.167 1.00 67.74 210 MET A O 1
ATOM 2951 N N . PRO A 1 230 ? 24.608 9.325 25.301 1.00 66.33 211 PRO A N 1
ATOM 2952 C CA . PRO A 1 230 ? 23.967 8.883 26.558 1.00 50.35 211 PRO A CA 1
ATOM 2953 C C . PRO A 1 230 ? 22.614 9.561 26.784 1.00 55.22 211 PRO A C 1
ATOM 2954 O O . PRO A 1 230 ? 22.494 10.792 26.767 1.00 54.99 211 PRO A O 1
ATOM 2965 N N . GLN A 1 231 ? 21.588 8.734 26.987 1.00 51.41 212 GLN A N 1
ATOM 2966 C CA . GLN A 1 231 ? 20.203 9.194 27.171 1.00 34.61 212 GLN A CA 1
ATOM 2967 C C . GLN A 1 231 ? 19.796 9.143 28.649 1.00 37.89 212 GLN A C 1
ATOM 2968 O O . GLN A 1 231 ? 18.811 8.508 29.067 1.00 33.71 212 GLN A O 1
ATOM 2982 N N . THR A 1 232 ? 20.586 9.831 29.452 1.00 34.79 213 THR A N 1
ATOM 2983 C CA . THR A 1 232 ? 20.341 9.947 30.878 1.00 29.85 213 THR A CA 1
ATOM 2984 C C . THR A 1 232 ? 19.252 10.990 31.136 1.00 33.03 213 THR A C 1
ATOM 2985 O O . THR A 1 232 ? 18.871 11.762 30.255 1.00 29.73 213 THR A O 1
ATOM 2996 N N . THR A 1 233 ? 18.737 11.002 32.355 1.00 27.44 214 THR A N 1
ATOM 2997 C CA . THR A 1 233 ? 17.755 11.977 32.803 1.00 24.93 214 THR A CA 1
ATOM 2998 C C . THR A 1 233 ? 18.252 12.588 34.099 1.00 29.02 214 THR A C 1
ATOM 2999 O O . THR A 1 233 ? 19.029 11.957 34.826 1.00 27.24 214 THR A O 1
ATOM 3010 N N . PRO A 1 234 ? 17.826 13.803 34.418 1.00 28.32 215 PRO A N 1
ATOM 3011 C CA . PRO A 1 234 ? 18.299 14.433 35.660 1.00 25.84 215 PRO A CA 1
ATOM 3012 C C . PRO A 1 234 ? 17.977 13.584 36.885 1.00 29.58 215 PRO A C 1
ATOM 3013 O O . PRO A 1 234 ? 16.960 12.888 36.944 1.00 30.96 215 PRO A O 1
ATOM 3024 N N . VAL A 1 235 ? 18.864 13.640 37.880 1.00 28.04 216 VAL A N 1
ATOM 3025 C CA . VAL A 1 235 ? 18.626 12.849 39.077 1.00 28.22 216 VAL A CA 1
ATOM 3026 C C . VAL A 1 235 ? 17.348 13.335 39.746 1.00 29.88 216 VAL A C 1
ATOM 3027 O O . VAL A 1 235 ? 17.083 14.546 39.834 1.00 29.46 216 VAL A O 1
ATOM 3040 N N . GLY A 1 236 ? 16.536 12.382 40.188 1.00 29.90 217 GLY A N 1
ATOM 3041 C CA . GLY A 1 236 ? 15.276 12.690 40.829 1.00 33.46 217 GLY A CA 1
ATOM 3042 C C . GLY A 1 236 ? 14.176 13.170 39.919 1.00 33.62 217 GLY A C 1
ATOM 3043 O O . GLY A 1 236 ? 13.137 13.619 40.414 1.00 29.39 217 GLY A O 1
ATOM 3047 N N . ALA A 1 237 ? 14.349 13.049 38.603 1.00 29.60 218 ALA A N 1
ATOM 3048 C CA . ALA A 1 237 ? 13.319 13.496 37.670 1.00 33.14 218 ALA A CA 1
ATOM 3049 C C . ALA A 1 237 ? 11.987 12.781 37.880 1.00 36.67 218 ALA A C 1
ATOM 3050 O O . ALA A 1 237 ? 10.932 13.373 37.627 1.00 33.37 218 ALA A O 1
ATOM 3057 N N . PHE A 1 238 ? 12.010 11.509 38.270 1.00 32.18 219 PHE A N 1
ATOM 3058 C CA . PHE A 1 238 ? 10.806 10.692 38.413 1.00 33.27 219 PHE A CA 1
ATOM 3059 C C . PHE A 1 238 ? 10.358 10.542 39.864 1.00 42.11 219 PHE A C 1
ATOM 3060 O O . PHE A 1 238 ? 9.657 9.571 40.205 1.00 38.78 219 PHE A O 1
ATOM 3077 N N . SER A 1 239 ? 10.811 11.416 40.722 1.00 31.79 220 SER A N 1
ATOM 3078 C CA . SER A 1 239 ? 10.343 11.409 42.096 1.00 28.47 220 SER A CA 1
ATOM 3079 C C . SER A 1 239 ? 9.051 12.217 42.189 1.00 35.25 220 SER A C 1
ATOM 3080 O O . SER A 1 239 ? 8.926 13.250 41.529 1.00 34.87 220 SER A O 1
ATOM 3088 N N . PRO A 1 240 ? 8.086 11.784 43.012 1.00 36.54 221 PRO A N 1
ATOM 3089 C CA . PRO A 1 240 ? 8.170 10.628 43.925 1.00 37.06 221 PRO A CA 1
ATOM 3090 C C . PRO A 1 240 ? 7.724 9.272 43.388 1.00 32.94 221 PRO A C 1
ATOM 3091 O O . PRO A 1 240 ? 7.924 8.284 44.072 1.00 36.59 221 PRO A O 1
ATOM 3102 N N . ARG A 1 241 ? 7.148 9.189 42.189 1.00 32.69 222 ARG A N 1
ATOM 3103 C CA . ARG A 1 241 ? 6.394 7.984 41.859 1.00 44.60 222 ARG A CA 1
ATOM 3104 C C . ARG A 1 241 ? 7.300 6.769 41.684 1.00 40.90 222 ARG A C 1
ATOM 3105 O O . ARG A 1 241 ? 6.848 5.637 41.901 1.00 35.33 222 ARG A O 1
ATOM 3126 N N . GLY A 1 242 ? 8.552 6.971 41.267 1.00 31.56 223 GLY A N 1
ATOM 3127 C CA . GLY A 1 242 ? 9.476 5.877 41.043 1.00 33.16 223 GLY A CA 1
ATOM 3128 C C . GLY A 1 242 ? 10.444 5.624 42.178 1.00 32.96 223 GLY A C 1
ATOM 3129 O O . GLY A 1 242 ? 11.332 4.763 42.051 1.00 30.56 223 GLY A O 1
ATOM 3133 N N . ASP A 1 243 ? 10.307 6.361 43.278 1.00 27.82 224 ASP A N 1
ATOM 3134 C CA . ASP A 1 243 ? 11.213 6.257 44.409 1.00 30.34 224 ASP A CA 1
ATOM 3135 C C . ASP A 1 243 ? 10.965 4.978 45.202 1.00 32.48 224 ASP A C 1
ATOM 3136 O O . ASP A 1 243 ? 9.894 4.358 45.129 1.00 32.15 224 ASP A O 1
ATOM 3145 N N . SER A 1 244 ? 11.969 4.592 45.982 1.00 31.31 225 SER A N 1
ATOM 3146 C CA . SER A 1 244 ? 11.810 3.452 46.878 1.00 33.35 225 SER A CA 1
ATOM 3147 C C . SER A 1 244 ? 11.080 3.898 48.136 1.00 31.76 225 SER A C 1
ATOM 3148 O O . SER A 1 244 ? 10.926 5.094 48.397 1.00 28.99 225 SER A O 1
ATOM 3156 N N . VAL A 1 245 ? 10.653 2.927 48.952 1.00 37.62 226 VAL A N 1
ATOM 3157 C CA . VAL A 1 245 ? 9.847 3.309 50.114 1.00 37.15 226 VAL A CA 1
ATOM 3158 C C . VAL A 1 245 ? 10.628 4.236 51.049 1.00 33.93 226 VAL A C 1
ATOM 3159 O O . VAL A 1 245 ? 10.045 5.146 51.646 1.00 34.34 226 VAL A O 1
ATOM 3172 N N . ASP A 1 246 ? 11.950 4.063 51.163 1.00 32.52 227 ASP A N 1
ATOM 3173 C CA . ASP A 1 246 ? 12.757 4.940 52.014 1.00 28.75 227 ASP A CA 1
ATOM 3174 C C . ASP A 1 246 ? 13.215 6.226 51.341 1.00 35.80 227 ASP A C 1
ATOM 3175 O O . ASP A 1 246 ? 13.905 7.019 51.987 1.00 31.05 227 ASP A O 1
ATOM 3184 N N . GLY A 1 247 ? 12.869 6.467 50.081 1.00 33.06 228 GLY A N 1
ATOM 3185 C CA . GLY A 1 247 ? 13.133 7.758 49.481 1.00 31.89 228 GLY A CA 1
ATOM 3186 C C . GLY A 1 247 ? 14.251 7.836 48.450 1.00 33.87 228 GLY A C 1
ATOM 3187 O O . GLY A 1 247 ? 14.609 8.947 48.047 1.00 34.71 228 GLY A O 1
ATOM 3191 N N . CYS A 1 248 ? 14.823 6.722 48.015 1.00 33.06 229 CYS A N 1
ATOM 3192 C CA . CYS A 1 248 ? 15.874 6.773 47.015 1.00 27.26 229 CYS A CA 1
ATOM 3193 C C . CYS A 1 248 ? 15.279 6.917 45.622 1.00 28.77 229 CYS A C 1
ATOM 3194 O O . CYS A 1 248 ? 14.301 6.246 45.272 1.00 28.90 229 CYS A 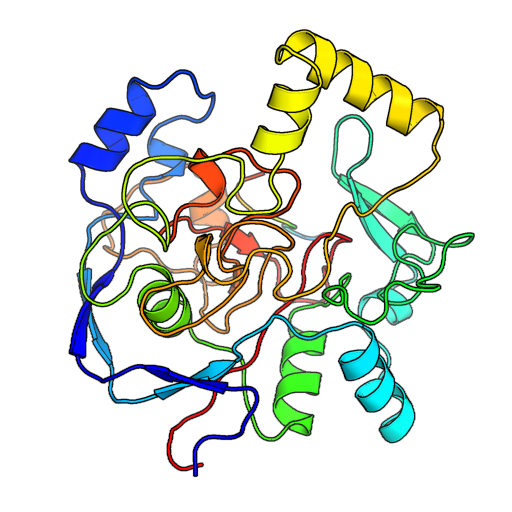O 1
ATOM 3202 N N . ALA A 1 249 ? 15.879 7.783 44.829 1.00 31.34 230 ALA A N 1
ATOM 3203 C CA . ALA A 1 249 ? 15.432 8.018 43.467 1.00 29.25 230 ALA A CA 1
ATOM 3204 C C . ALA A 1 249 ? 16.339 7.301 42.472 1.00 31.42 230 ALA A C 1
ATOM 3205 O O . ALA A 1 249 ? 17.535 7.103 42.725 1.00 27.87 230 ALA A O 1
ATOM 3212 N N . ASP A 1 250 ? 15.747 6.922 41.324 1.00 27.44 231 ASP A N 1
ATOM 3213 C CA . ASP A 1 250 ? 16.460 6.316 40.190 1.00 28.27 231 ASP A CA 1
ATOM 3214 C C . ASP A 1 250 ? 17.166 5.010 40.559 1.00 28.31 231 ASP A C 1
ATOM 3215 O O . ASP A 1 250 ? 18.230 4.673 40.000 1.00 28.29 231 ASP A O 1
ATOM 3224 N N . MET A 1 251 ? 16.600 4.238 41.489 1.00 28.11 232 MET A N 1
ATOM 3225 C CA . MET A 1 251 ? 17.103 2.874 41.709 1.00 29.44 232 MET A CA 1
ATOM 3226 C C . MET A 1 251 ? 16.710 1.932 40.571 1.00 30.60 232 MET A C 1
ATOM 3227 O O . MET A 1 251 ? 17.101 0.754 40.561 1.00 29.92 232 MET A O 1
ATOM 3241 N N . THR A 1 252 ? 15.909 2.429 39.649 1.00 28.31 233 THR A N 1
ATOM 3242 C CA . THR A 1 252 ? 15.495 1.747 38.435 1.00 23.93 233 THR A CA 1
ATOM 3243 C C . THR A 1 252 ? 15.952 2.604 37.268 1.00 32.97 233 THR A C 1
ATOM 3244 O O . THR A 1 252 ? 15.594 3.788 37.195 1.00 30.68 233 THR A O 1
ATOM 3255 N N . GLY A 1 253 ? 16.754 2.014 36.381 1.00 29.99 234 GLY A N 1
ATOM 3256 C CA . GLY A 1 253 ? 17.169 2.651 35.155 1.00 27.92 234 GLY A CA 1
ATOM 3257 C C . GLY A 1 253 ? 18.144 3.809 35.316 1.00 29.37 234 GLY A C 1
ATOM 3258 O O . GLY A 1 253 ? 18.886 3.913 36.290 1.00 28.17 234 GLY A O 1
ATOM 3262 N N . ASN A 1 254 ? 18.116 4.693 34.310 1.00 30.06 235 ASN A N 1
ATOM 3263 C CA . ASN A 1 254 ? 19.012 5.836 34.166 1.00 26.09 235 ASN A CA 1
ATOM 3264 C C . ASN A 1 254 ? 20.452 5.359 33.942 1.00 29.26 235 ASN A C 1
ATOM 3265 O O . ASN A 1 254 ? 20.841 5.131 32.795 1.00 27.13 235 ASN A O 1
ATOM 3276 N N . VAL A 1 255 ? 21.251 5.170 34.988 1.00 27.62 236 VAL A N 1
ATOM 3277 C CA . VAL A 1 255 ? 22.577 4.576 34.814 1.00 29.42 236 VAL A CA 1
ATOM 3278 C C . VAL A 1 255 ? 22.741 3.360 35.712 1.00 25.69 236 VAL A C 1
ATOM 3279 O O . VAL A 1 255 ? 22.188 3.294 36.814 1.00 30.18 236 VAL A O 1
ATOM 3292 N N . TYR A 1 256 ? 23.586 2.428 35.263 1.00 27.92 237 TYR A N 1
ATOM 3293 C CA . TYR A 1 256 ? 24.129 1.394 36.143 1.00 32.74 237 TYR A CA 1
ATOM 3294 C C . TYR A 1 256 ? 24.861 2.034 37.314 1.00 25.77 237 TYR A C 1
ATOM 3295 O O . TYR A 1 256 ? 25.386 3.150 37.198 1.00 28.31 237 TYR A O 1
ATOM 3313 N N . GLU A 1 257 ? 24.950 1.302 38.448 1.00 29.95 238 GLU A N 1
ATOM 3314 C CA . GLU A 1 257 ? 25.649 1.803 39.628 1.00 27.12 238 GLU A CA 1
ATOM 3315 C C . GLU A 1 257 ? 26.619 0.766 40.196 1.00 29.56 238 GLU A C 1
ATOM 3316 O O . GLU A 1 257 ? 26.254 -0.396 40.417 1.00 27.40 238 GLU A O 1
ATOM 3328 N N . TRP A 1 258 ? 27.846 1.206 40.463 1.00 26.13 239 TRP A N 1
ATOM 3329 C CA . TRP A 1 258 ? 28.805 0.394 41.194 1.00 26.76 239 TRP A CA 1
ATOM 3330 C C . TRP A 1 258 ? 28.328 0.196 42.624 1.00 27.08 239 TRP A C 1
ATOM 3331 O O . TRP A 1 258 ? 27.695 1.083 43.204 1.00 27.36 239 TRP A O 1
ATOM 3352 N N . THR A 1 259 ? 28.625 -0.994 43.173 1.00 29.25 240 THR A N 1
ATOM 3353 C CA . THR A 1 259 ? 28.653 -1.265 44.607 1.00 27.44 240 THR A CA 1
ATOM 3354 C C . THR A 1 259 ? 30.059 -1.749 44.975 1.00 31.17 240 THR A C 1
ATOM 3355 O O . THR A 1 259 ? 30.890 -2.042 44.106 1.00 27.05 240 THR A O 1
ATOM 3366 N N . SER A 1 260 ? 30.321 -1.849 46.282 1.00 30.14 241 SER A N 1
ATOM 3367 C CA . SER A 1 260 ? 31.625 -2.324 46.737 1.00 31.00 241 SER A CA 1
ATOM 3368 C C . SER A 1 260 ? 31.730 -3.835 46.756 1.00 33.97 241 SER A C 1
ATOM 3369 O O . SER A 1 260 ? 32.809 -4.347 47.058 1.00 29.84 241 SER A O 1
ATOM 3377 N N . THR A 1 261 ? 30.648 -4.556 46.450 1.00 28.56 242 THR A N 1
ATOM 3378 C CA . THR A 1 261 ? 30.598 -5.989 46.723 1.00 31.25 242 THR A CA 1
ATOM 3379 C C . THR A 1 261 ? 31.268 -6.796 45.616 1.00 33.88 242 THR A C 1
ATOM 3380 O O . THR A 1 261 ? 30.932 -6.671 44.431 1.00 28.88 242 THR A O 1
ATOM 3391 N N . LEU A 1 262 ? 32.209 -7.648 46.015 1.00 32.01 243 LEU A N 1
ATOM 3392 C CA . LEU A 1 262 ? 32.807 -8.611 45.105 1.00 30.08 243 LEU A CA 1
ATOM 3393 C C . LEU A 1 262 ? 31.805 -9.700 44.708 1.00 28.59 243 LEU A C 1
ATOM 3394 O O . LEU A 1 262 ? 31.090 -10.248 45.551 1.00 30.71 243 LEU A O 1
ATOM 3410 N N . ALA A 1 263 ? 31.762 -10.020 43.418 1.00 28.72 244 ALA A N 1
ATOM 3411 C CA . ALA A 1 263 ? 30.782 -10.952 42.909 1.00 28.17 244 ALA A CA 1
ATOM 3412 C C . ALA A 1 263 ? 30.848 -12.270 43.675 1.00 33.55 244 ALA A C 1
ATOM 3413 O O . ALA A 1 263 ? 31.916 -12.854 43.828 1.00 29.29 244 ALA A O 1
ATOM 3420 N N . HIS A 1 264 ? 29.694 -12.737 44.150 1.00 31.69 245 HIS A N 1
ATOM 3421 C CA . HIS A 1 264 ? 29.603 -14.013 44.847 1.00 37.99 245 HIS A CA 1
ATOM 3422 C C . HIS A 1 264 ? 28.225 -14.602 44.618 1.00 34.61 245 HIS A C 1
ATOM 3423 O O . HIS A 1 264 ? 27.254 -13.869 44.406 1.00 32.84 245 HIS A O 1
ATOM 3437 N N . LEU A 1 265 ? 28.141 -15.929 44.728 1.00 33.57 246 LEU A N 1
ATOM 3438 C CA . LEU A 1 265 ? 26.871 -16.639 44.668 1.00 30.90 246 LEU A CA 1
ATOM 3439 C C . LEU A 1 265 ? 26.225 -16.637 46.041 1.00 33.13 246 LEU A C 1
ATOM 3440 O O . LEU A 1 265 ? 26.920 -16.635 47.063 1.00 34.85 246 LEU A O 1
ATOM 3456 N N . TYR A 1 266 ? 24.876 -16.634 46.071 1.00 34.03 247 TYR A N 1
ATOM 3457 C CA . TYR A 1 266 ? 24.157 -16.623 47.343 1.00 36.57 247 TYR A CA 1
ATOM 3458 C C . TYR A 1 266 ? 24.145 -17.992 48.012 1.00 38.16 247 TYR A C 1
ATOM 3459 O O . TYR A 1 266 ? 23.930 -18.067 49.224 1.00 37.12 247 TYR A O 1
ATOM 3477 N N . SER A 1 267 ? 24.346 -19.060 47.241 1.00 33.43 248 SER A N 1
ATOM 3478 C CA . SER A 1 267 ? 24.565 -20.414 47.738 1.00 42.34 248 SER A CA 1
ATOM 3479 C C . SER A 1 267 ? 25.686 -21.054 46.930 1.00 38.12 248 SER A C 1
ATOM 3480 O O . SER A 1 267 ? 25.753 -20.856 45.715 1.00 37.59 248 SER A O 1
ATOM 3488 N N . PRO A 1 268 ? 26.540 -21.870 47.554 1.00 45.57 249 PRO A N 1
ATOM 3489 C CA . PRO A 1 268 ? 27.574 -22.575 46.773 1.00 44.81 249 PRO A CA 1
ATOM 3490 C C . PRO A 1 268 ? 27.007 -23.480 45.697 1.00 39.50 249 PRO A C 1
ATOM 3491 O O . PRO A 1 268 ? 27.729 -23.850 44.758 1.00 47.66 249 PRO A O 1
ATOM 3502 N N . ALA A 1 269 ? 25.736 -23.838 45.774 1.00 44.32 250 ALA A N 1
ATOM 3503 C CA . ALA A 1 269 ? 25.135 -24.724 44.786 1.00 45.02 250 ALA A CA 1
ATOM 3504 C C . ALA A 1 269 ? 24.416 -23.988 43.662 1.00 44.70 250 ALA A C 1
ATOM 3505 O O . ALA A 1 269 ? 23.922 -24.630 42.735 1.00 38.11 250 ALA A O 1
ATOM 3512 N N . THR A 1 270 ? 24.340 -22.666 43.706 1.00 40.98 251 THR A N 1
ATOM 3513 C CA . THR A 1 270 ? 23.659 -21.951 42.633 1.00 36.76 251 THR A CA 1
ATOM 3514 C C . THR A 1 270 ? 24.423 -22.146 41.331 1.00 39.35 251 THR A C 1
ATOM 3515 O O . THR A 1 270 ? 25.659 -22.163 41.322 1.00 37.31 251 THR A O 1
ATOM 3526 N N . ARG A 1 271 ? 23.678 -22.333 40.234 1.00 34.97 252 ARG A N 1
ATOM 3527 C CA . ARG A 1 271 ? 24.241 -22.528 38.901 1.00 46.86 252 ARG A CA 1
ATOM 3528 C C . ARG A 1 271 ? 23.694 -21.495 37.920 1.00 39.60 252 ARG A C 1
ATOM 3529 O O . ARG A 1 271 ? 22.477 -21.373 37.745 1.00 32.58 252 ARG A O 1
ATOM 3550 N N . CYS A 1 272 ? 24.598 -20.787 37.249 1.00 40.93 253 CYS A N 1
ATOM 3551 C CA . CYS A 1 272 ? 24.260 -19.708 36.334 1.00 36.50 253 CYS A CA 1
ATOM 3552 C C . CYS A 1 272 ? 24.971 -19.938 35.009 1.00 41.86 253 CYS A C 1
ATOM 3553 O O . CYS A 1 272 ? 25.757 -20.876 34.855 1.00 36.53 253 CYS A O 1
ATOM 3561 N N . ASP A 1 273 ? 24.731 -19.041 34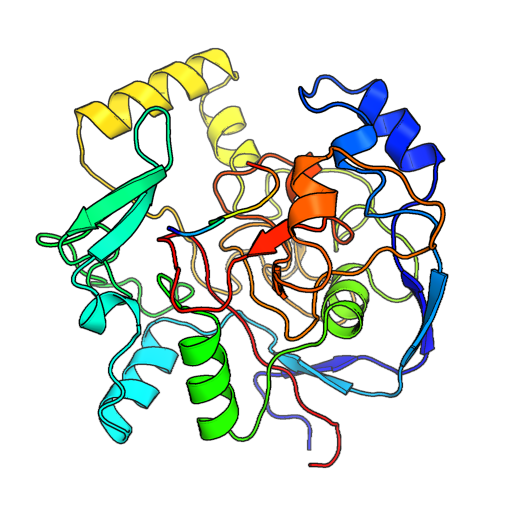.062 1.00 37.58 254 ASP A N 1
ATOM 3562 C CA . ASP A 1 273 ? 25.506 -19.072 32.841 1.00 36.39 254 ASP A CA 1
ATOM 3563 C C . ASP A 1 273 ? 26.998 -19.104 33.181 1.00 36.08 254 ASP A C 1
ATOM 3564 O O . ASP A 1 273 ? 27.436 -18.436 34.131 1.00 34.86 254 ASP A O 1
ATOM 3573 N N . PRO A 1 274 ? 27.804 -19.878 32.446 1.00 40.55 255 PRO A N 1
ATOM 3574 C CA . PRO A 1 274 ? 29.244 -19.937 32.751 1.00 33.37 255 PRO A CA 1
ATOM 3575 C C . PRO A 1 274 ? 29.939 -18.589 32.707 1.00 38.09 255 PRO A C 1
ATOM 3576 O O . PRO A 1 274 ? 30.926 -18.397 33.424 1.00 36.06 255 PRO A O 1
ATOM 3587 N N . THR A 1 275 ? 29.483 -17.660 31.856 1.00 36.41 256 THR A N 1
ATOM 3588 C CA . THR A 1 275 ? 30.086 -16.334 31.837 1.00 35.21 256 THR A CA 1
ATOM 3589 C C . THR A 1 275 ? 29.879 -15.619 33.169 1.00 30.72 256 THR A C 1
ATOM 3590 O O . THR A 1 275 ? 30.706 -14.797 33.567 1.00 33.55 256 THR A O 1
ATOM 3601 N N . ILE A 1 276 ? 28.809 -15.932 33.882 1.00 35.66 257 ILE A N 1
ATOM 3602 C CA . ILE A 1 276 ? 28.638 -15.362 35.219 1.00 31.85 257 ILE A CA 1
ATOM 3603 C C . ILE A 1 276 ? 29.617 -15.989 36.203 1.00 31.34 257 ILE A C 1
ATOM 3604 O O . ILE A 1 276 ? 30.269 -15.283 36.992 1.00 31.15 257 ILE A O 1
ATOM 3620 N N . HIS A 1 277 ? 29.710 -17.323 36.223 1.00 32.75 258 HIS A N 1
ATOM 3621 C CA . HIS A 1 277 ? 30.654 -17.940 37.153 1.00 38.14 258 HIS A CA 1
ATOM 3622 C C . HIS A 1 277 ? 32.066 -17.413 36.914 1.00 33.56 258 HIS A C 1
ATOM 3623 O O . HIS A 1 277 ? 32.844 -17.249 37.859 1.00 37.55 258 HIS A O 1
ATOM 3637 N N . LEU A 1 278 ? 32.389 -17.091 35.658 1.00 32.94 259 LEU A N 1
ATOM 3638 C CA . LEU A 1 278 ? 33.753 -16.713 35.313 1.00 34.48 259 LEU A CA 1
ATOM 3639 C C . LEU A 1 278 ? 34.193 -15.449 36.039 1.00 41.69 259 LEU A C 1
ATOM 3640 O O . LEU A 1 278 ? 35.393 -15.246 36.253 1.00 37.42 259 LEU A O 1
ATOM 3656 N N . VAL A 1 279 ? 33.251 -14.583 36.437 1.00 28.77 260 VAL A N 1
ATOM 3657 C CA . VAL A 1 279 ? 33.636 -13.325 37.074 1.00 32.30 260 VAL A CA 1
ATOM 3658 C C . VAL A 1 279 ? 33.445 -13.362 38.570 1.00 30.35 260 VAL A C 1
ATOM 3659 O O . VAL A 1 279 ? 33.667 -12.348 39.240 1.00 32.19 260 VAL A O 1
ATOM 3672 N N . MET A 1 280 ? 33.028 -14.488 39.117 1.00 30.95 261 MET A N 1
ATOM 3673 C CA . MET A 1 280 ? 32.849 -14.592 40.558 1.00 28.11 261 MET A CA 1
ATOM 3674 C C . MET A 1 280 ? 34.188 -14.466 41.271 1.00 36.14 261 MET A C 1
ATOM 3675 O O . MET A 1 280 ? 35.200 -15.004 40.822 1.00 34.19 261 MET A O 1
ATOM 3689 N N . GLY A 1 281 ? 34.190 -13.738 42.386 1.00 34.43 262 GLY A N 1
ATOM 3690 C CA . GLY A 1 281 ? 35.426 -13.420 43.074 1.00 39.07 262 GLY A CA 1
ATOM 3691 C C . GLY A 1 281 ? 36.330 -12.444 42.348 1.00 38.35 262 GLY A C 1
ATOM 3692 O O . GLY A 1 281 ? 37.456 -12.240 42.789 1.00 40.06 262 GLY A O 1
ATOM 3696 N N . ARG A 1 282 ? 35.880 -11.833 41.252 1.00 35.80 263 ARG A N 1
ATOM 3697 C CA . ARG A 1 282 ? 36.744 -10.945 40.473 1.00 40.97 263 ARG A CA 1
ATOM 3698 C C . ARG A 1 282 ? 36.058 -9.621 40.139 1.00 34.48 263 ARG A C 1
ATOM 3699 O O . ARG A 1 282 ? 36.603 -8.535 40.397 1.00 34.94 263 ARG A O 1
ATOM 3720 N N . SER A 1 283 ? 34.873 -9.683 39.561 1.00 32.23 264 SER A N 1
ATOM 3721 C CA . SER A 1 283 ? 34.179 -8.440 39.281 1.00 29.51 264 SER A CA 1
ATOM 3722 C C . SER A 1 283 ? 33.522 -7.875 40.548 1.00 26.73 264 SER A C 1
ATOM 3723 O O . SER A 1 283 ? 33.316 -8.573 41.548 1.00 30.26 264 SER A O 1
ATOM 3731 N N . ARG A 1 284 ? 33.181 -6.585 40.504 1.00 32.44 265 ARG A N 1
ATOM 3732 C CA . ARG A 1 284 ? 32.334 -5.989 41.541 1.00 28.94 265 ARG A CA 1
ATOM 3733 C C . ARG A 1 284 ? 30.908 -5.892 41.011 1.00 31.04 265 ARG A C 1
ATOM 3734 O O . ARG A 1 284 ? 30.688 -5.761 39.808 1.00 32.52 265 ARG A O 1
ATOM 3755 N N . VAL A 1 285 ? 29.943 -5.931 41.911 1.00 23.77 266 VAL A N 1
ATOM 3756 C CA . VAL A 1 285 ? 28.544 -5.989 41.516 1.00 28.72 266 VAL A CA 1
ATOM 3757 C C . VAL A 1 285 ? 28.088 -4.604 41.073 1.00 24.34 266 VAL A C 1
ATOM 3758 O O . VAL A 1 285 ? 28.399 -3.603 41.725 1.00 28.59 266 VAL A O 1
ATOM 3771 N N . ILE A 1 286 ? 27.324 -4.568 39.977 1.00 26.90 267 ILE A N 1
ATOM 3772 C CA . ILE A 1 286 ? 26.712 -3.365 39.427 1.00 28.39 267 ILE A CA 1
ATOM 3773 C C . ILE A 1 286 ? 25.189 -3.509 39.469 1.00 28.04 267 ILE A C 1
ATOM 3774 O O . ILE A 1 286 ? 24.653 -4.539 39.057 1.00 27.79 267 ILE A O 1
ATOM 3790 N N . ARG A 1 287 ? 24.486 -2.469 39.924 1.00 26.48 268 ARG A N 1
ATOM 3791 C CA . ARG A 1 287 ? 23.053 -2.589 40.187 1.00 27.94 268 ARG A CA 1
ATOM 3792 C C . ARG A 1 287 ? 22.227 -1.541 39.451 1.00 29.58 268 ARG A C 1
ATOM 3793 O O . ARG A 1 287 ? 22.720 -0.475 39.065 1.00 26.67 268 ARG A O 1
ATOM 3814 N N . GLY A 1 288 ? 20.925 -1.852 39.333 1.00 28.33 269 GLY A N 1
ATOM 3815 C CA . GLY A 1 288 ? 19.921 -0.885 38.951 1.00 26.48 269 GLY A CA 1
ATOM 3816 C C . GLY A 1 288 ? 19.618 -0.798 37.474 1.00 24.14 269 GLY A C 1
ATOM 3817 O O . GLY A 1 288 ? 18.696 -0.083 37.106 1.00 29.22 269 GLY A O 1
ATOM 3821 N N . GLY A 1 289 ? 20.350 -1.508 36.614 1.00 26.18 270 GLY A N 1
ATOM 3822 C CA . GLY A 1 289 ? 20.107 -1.332 35.182 1.00 27.43 270 GLY A CA 1
ATOM 3823 C C . GLY A 1 289 ? 20.330 0.117 34.734 1.00 29.34 270 GLY A C 1
ATOM 3824 O O . GLY A 1 289 ? 20.775 0.980 35.489 1.00 26.77 270 GLY A O 1
ATOM 3828 N N . SER A 1 290 ? 19.977 0.366 33.465 1.00 30.53 271 SER A N 1
ATOM 3829 C CA . SER A 1 290 ? 20.305 1.625 32.795 1.00 28.04 271 SER A CA 1
ATOM 3830 C C . SER A 1 290 ? 19.154 2.066 31.894 1.00 27.76 271 SER A C 1
ATOM 3831 O O . SER A 1 290 ? 18.199 1.323 31.655 1.00 30.19 271 SER A O 1
ATOM 3839 N N . TRP A 1 291 ? 19.301 3.254 31.298 1.00 29.06 272 TRP A N 1
ATOM 3840 C CA . TRP A 1 291 ? 18.292 3.719 30.348 1.00 25.23 272 TRP A CA 1
ATOM 3841 C C . TRP A 1 291 ? 18.106 2.749 29.189 1.00 33.57 272 TRP A C 1
ATOM 3842 O O . TRP A 1 291 ? 17.039 2.742 28.568 1.00 29.84 272 TRP A O 1
ATOM 3863 N N . MET A 1 292 ? 19.093 1.904 28.911 1.00 34.72 273 MET A N 1
ATOM 3864 C CA . MET A 1 292 ? 19.034 1.024 27.749 1.00 30.83 273 MET A CA 1
ATOM 3865 C C . MET A 1 292 ? 18.211 -0.235 27.978 1.00 32.60 273 MET A C 1
ATOM 3866 O O . MET A 1 292 ? 17.883 -0.926 27.002 1.00 33.35 273 MET A O 1
ATOM 3880 N N . ASN A 1 293 ? 17.896 -0.549 29.229 1.00 28.69 274 ASN A N 1
ATOM 3881 C CA . ASN A 1 293 ? 17.256 -1.791 29.627 1.00 31.67 274 ASN A CA 1
ATOM 3882 C C . ASN A 1 293 ? 15.737 -1.682 29.595 1.00 32.69 274 ASN A C 1
ATOM 3883 O O . ASN A 1 293 ? 15.169 -0.592 29.696 1.00 31.89 274 ASN A O 1
ATOM 3894 N N . PHE A 1 294 ? 15.093 -2.838 29.438 1.00 29.36 275 PHE A N 1
ATOM 3895 C CA . PHE A 1 294 ? 13.668 -3.015 29.638 1.00 29.53 275 PHE A CA 1
ATOM 3896 C C . PHE A 1 294 ? 13.385 -3.458 31.079 1.00 32.48 275 PHE A C 1
ATOM 3897 O O . PHE A 1 294 ? 14.295 -3.586 31.907 1.00 33.42 275 PHE A O 1
ATOM 3914 N N . ARG A 1 295 ? 12.103 -3.681 31.394 1.00 28.57 276 ARG A N 1
ATOM 3915 C CA . ARG A 1 295 ? 11.700 -3.800 32.801 1.00 29.86 276 ARG A CA 1
ATOM 3916 C C . ARG A 1 295 ? 12.420 -4.935 33.532 1.00 32.12 276 ARG A C 1
ATOM 3917 O O . ARG A 1 295 ? 12.684 -4.828 34.740 1.00 31.97 276 ARG A O 1
ATOM 3938 N N . TYR A 1 296 ? 12.738 -6.029 32.844 1.00 28.80 277 TYR A N 1
ATOM 3939 C CA . TYR A 1 296 ? 13.219 -7.207 33.564 1.00 34.69 277 TYR A CA 1
ATOM 3940 C C . TYR A 1 296 ? 14.649 -7.034 34.067 1.00 38.10 277 TYR A C 1
ATOM 3941 O O . TYR A 1 296 ? 15.020 -7.614 35.093 1.00 29.62 277 TYR A O 1
ATOM 3959 N N . GLN A 1 297 ? 15.454 -6.231 33.393 1.00 30.84 278 GLN A N 1
ATOM 3960 C CA . GLN A 1 297 ? 16.811 -5.993 33.847 1.00 28.74 278 GLN A CA 1
ATOM 3961 C C . GLN A 1 297 ? 16.942 -4.740 34.714 1.00 28.49 278 GLN A C 1
ATOM 3962 O O . GLN A 1 297 ? 18.065 -4.274 34.930 1.00 29.30 278 GLN A O 1
ATOM 3976 N N . VAL A 1 298 ? 15.836 -4.178 35.219 1.00 30.02 279 VAL A N 1
ATOM 3977 C CA . VAL A 1 298 ? 15.901 -3.062 36.158 1.00 25.57 279 VAL A CA 1
ATOM 3978 C C . VAL A 1 298 ? 15.199 -3.375 37.490 1.00 29.31 279 VAL A C 1
ATOM 3979 O O . VAL A 1 298 ? 14.995 -2.478 38.323 1.00 29.28 279 VAL A O 1
ATOM 3992 N N . ARG A 1 299 ? 14.884 -4.638 37.731 1.00 26.06 280 ARG A N 1
ATOM 3993 C CA . ARG A 1 299 ? 14.363 -5.080 39.021 1.00 27.57 280 ARG A CA 1
ATOM 3994 C C . ARG A 1 299 ? 15.351 -4.805 40.158 1.00 30.12 280 ARG A C 1
ATOM 3995 O O . ARG A 1 299 ? 16.571 -4.765 39.966 1.00 29.25 280 ARG A O 1
ATOM 4016 N N . CYS A 1 300 ? 14.801 -4.660 41.368 1.00 29.13 281 CYS A N 1
ATOM 4017 C CA . CYS A 1 300 ? 15.604 -4.374 42.558 1.00 28.40 281 CYS A CA 1
ATOM 4018 C C . CYS A 1 300 ? 16.672 -5.423 42.794 1.00 26.94 281 CYS A C 1
ATOM 4019 O O . CYS A 1 300 ? 17.718 -5.126 43.374 1.00 25.55 281 CYS A O 1
ATOM 4027 N N . ALA A 1 301 ? 16.370 -6.670 42.462 1.00 24.37 282 ALA A N 1
ATOM 4028 C CA . ALA A 1 301 ? 17.246 -7.776 42.759 1.00 30.20 282 ALA A CA 1
ATOM 4029 C C . ALA A 1 301 ? 18.169 -8.111 41.603 1.00 31.31 282 ALA A C 1
ATOM 4030 O O . ALA A 1 301 ? 19.037 -8.980 41.755 1.00 26.41 282 ALA A O 1
ATOM 4037 N N A GLU A 1 302 ? 18.009 -7.458 40.451 0.58 28.10 283 GLU A N 1
ATOM 4038 N N B GLU A 1 302 ? 18.007 -7.455 40.457 0.42 27.77 283 GLU A N 1
ATOM 4039 C CA A GLU A 1 302 ? 18.863 -7.772 39.317 0.58 27.27 283 GLU A CA 1
ATOM 4040 C CA B GLU A 1 302 ? 18.854 -7.749 39.314 0.42 27.09 283 GLU A CA 1
ATOM 4041 C C A GLU A 1 302 ? 20.318 -7.555 39.702 0.58 28.10 283 GLU A C 1
ATOM 4042 C C B GLU A 1 302 ? 20.316 -7.540 39.686 0.42 28.42 283 GLU A C 1
ATOM 4043 O O A GLU A 1 302 ? 20.674 -6.568 40.350 0.58 29.75 283 GLU A O 1
ATOM 4044 O O B GLU A 1 302 ? 20.678 -6.543 40.317 0.42 29.71 283 GLU A O 1
ATOM 4067 N N . ARG A 1 303 ? 21.153 -8.495 39.304 1.00 27.85 284 ARG A N 1
ATOM 4068 C CA . ARG A 1 303 ? 22.581 -8.425 39.548 1.00 28.27 284 ARG A CA 1
ATOM 4069 C C . ARG A 1 303 ? 23.300 -8.356 38.215 1.00 28.12 284 ARG A C 1
ATOM 4070 O O . ARG A 1 303 ? 22.919 -9.027 37.245 1.00 28.27 284 ARG A O 1
ATOM 4091 N N . LEU A 1 304 ? 24.351 -7.552 38.194 1.00 28.95 285 LEU A N 1
ATOM 4092 C CA . LEU A 1 304 ? 25.232 -7.393 37.049 1.00 31.17 285 LEU A CA 1
ATOM 4093 C C . LEU A 1 304 ? 26.641 -7.247 37.614 1.00 28.34 285 LEU A C 1
ATOM 4094 O O . LEU A 1 304 ? 26.803 -6.940 38.791 1.00 30.85 285 LEU A O 1
ATOM 4110 N N . TYR A 1 305 ? 27.661 -7.430 36.778 1.00 28.35 286 TYR A N 1
ATOM 4111 C CA . TYR A 1 305 ? 29.050 -7.463 37.252 1.00 31.23 286 TYR A CA 1
ATOM 4112 C C . TYR A 1 305 ? 29.961 -6.652 36.335 1.00 33.90 286 TYR A C 1
ATOM 4113 O O . TYR A 1 305 ? 29.786 -6.637 35.120 1.00 31.60 286 TYR A O 1
ATOM 4131 N N . GLY A 1 306 ? 30.913 -5.954 36.922 1.00 28.05 287 GLY A N 1
ATOM 4132 C CA . GLY A 1 306 ? 31.822 -5.120 36.155 1.00 28.67 287 GLY A CA 1
ATOM 4133 C C . GLY A 1 306 ? 33.269 -5.310 36.553 1.00 32.28 287 GLY A C 1
ATOM 4134 O O . GLY A 1 306 ? 33.594 -5.497 37.737 1.00 27.34 287 GLY A O 1
ATOM 4138 N N . ASP A 1 307 ? 34.137 -5.241 35.554 1.00 31.67 288 ASP A N 1
ATOM 4139 C CA . ASP A 1 307 ? 35.584 -5.312 35.766 1.00 30.03 288 ASP A CA 1
ATOM 4140 C C . ASP A 1 307 ? 36.048 -4.100 36.555 1.00 31.15 288 ASP A C 1
ATOM 4141 O O . ASP A 1 307 ? 35.942 -2.966 36.054 1.00 36.60 288 ASP A O 1
ATOM 4150 N N . PRO A 1 308 ? 36.562 -4.274 37.772 1.00 27.15 289 PRO A N 1
ATOM 4151 C CA . PRO A 1 308 ? 36.920 -3.126 38.602 1.00 29.88 289 PRO A CA 1
ATOM 4152 C C . PRO A 1 308 ? 38.297 -2.556 38.330 1.00 33.94 289 PRO A C 1
ATOM 4153 O O . PRO A 1 308 ? 38.749 -1.713 39.104 1.00 35.54 289 PRO A O 1
ATOM 4164 N N . THR A 1 309 ? 38.978 -2.992 37.284 1.00 34.56 290 THR A N 1
ATOM 4165 C CA . THR A 1 309 ? 40.375 -2.625 37.097 1.00 35.41 290 THR A CA 1
ATOM 4166 C C . THR A 1 309 ? 40.596 -1.378 36.244 1.00 41.37 290 THR A C 1
ATOM 4167 O O . THR A 1 309 ? 41.747 -1.103 35.886 1.00 42.93 290 THR A O 1
ATOM 4178 N N . GLY A 1 310 ? 39.556 -0.592 35.956 1.00 41.99 291 GLY A N 1
ATOM 4179 C CA . GLY A 1 310 ? 39.714 0.612 35.148 1.00 37.61 291 GLY A CA 1
ATOM 4180 C C . GLY A 1 310 ? 38.639 0.777 34.089 1.00 36.20 291 GLY A C 1
ATOM 4181 O O . GLY A 1 310 ? 38.369 1.890 33.639 1.00 34.46 291 GLY A O 1
ATOM 4185 N N . TRP A 1 311 ? 37.998 -0.324 33.705 1.00 33.90 292 TRP A N 1
ATOM 4186 C CA . TRP A 1 311 ? 36.937 -0.286 32.713 1.00 37.27 292 TRP A CA 1
ATOM 4187 C C . TRP A 1 311 ? 35.805 0.642 33.150 1.00 34.64 292 TRP A C 1
ATOM 4188 O O . TRP A 1 311 ? 35.512 0.782 34.343 1.00 32.18 292 TRP A O 1
ATOM 4209 N N . SER A 1 312 ? 35.138 1.248 32.159 1.00 33.40 293 SER A N 1
ATOM 4210 C CA . SER A 1 312 ? 33.962 2.078 32.387 1.00 33.19 293 SER A CA 1
ATOM 4211 C C . SER A 1 312 ? 33.151 2.149 31.101 1.00 31.40 293 SER A C 1
ATOM 4212 O O . SER A 1 312 ? 33.561 1.640 30.054 1.00 26.98 293 SER A O 1
ATOM 4220 N N . ASN A 1 313 ? 31.968 2.759 31.193 1.00 29.21 294 ASN A N 1
ATOM 4221 C CA . ASN A 1 313 ? 31.144 2.962 30.006 1.00 28.95 294 ASN A CA 1
ATOM 4222 C C . ASN A 1 313 ? 30.222 4.161 30.215 1.00 26.16 294 ASN A C 1
ATOM 4223 O O . ASN A 1 313 ? 30.153 4.730 31.310 1.00 27.18 294 ASN A O 1
ATOM 4234 N N . PHE A 1 314 ? 29.597 4.612 29.099 1.00 27.32 295 PHE A N 1
ATOM 4235 C CA . PHE A 1 314 ? 28.819 5.844 29.058 1.00 32.33 295 PHE A CA 1
ATOM 4236 C C . PHE A 1 314 ? 27.466 5.713 29.745 1.00 28.81 295 PHE A C 1
ATOM 4237 O O . PHE A 1 314 ? 26.676 6.658 29.680 1.00 30.26 295 PHE A O 1
ATOM 4254 N N . ALA A 1 315 ? 27.191 4.583 30.418 1.00 29.25 296 ALA A N 1
ATOM 4255 C CA . ALA A 1 315 ? 25.939 4.403 31.143 1.00 25.50 296 ALA A CA 1
ATOM 4256 C C . ALA A 1 315 ? 26.170 3.932 32.572 1.00 28.43 296 ALA A C 1
ATOM 4257 O O . ALA A 1 315 ? 25.239 3.438 33.194 1.00 27.58 296 ALA A O 1
ATOM 4264 N N . LEU A 1 316 ? 27.388 4.070 33.093 1.00 29.68 297 LEU A N 1
ATOM 4265 C CA . LEU A 1 316 ? 27.757 3.521 34.397 1.00 31.66 297 LEU A CA 1
ATOM 4266 C C . LEU A 1 316 ? 28.232 4.633 35.321 1.00 28.65 297 LEU A C 1
ATOM 4267 O O . LEU A 1 316 ? 29.252 5.291 35.050 1.00 30.48 297 LEU A O 1
ATOM 4283 N N . GLY A 1 317 ? 27.515 4.804 36.436 1.00 26.80 298 GLY A N 1
ATOM 4284 C CA . GLY A 1 317 ? 27.777 5.789 37.465 1.00 27.08 298 GLY A CA 1
ATOM 4285 C C . GLY A 1 317 ? 27.780 5.138 38.843 1.00 26.53 298 GLY A C 1
ATOM 4286 O O . GLY A 1 317 ? 28.153 3.977 39.000 1.00 27.89 298 GLY A O 1
ATOM 4290 N N . PHE A 1 318 ? 27.320 5.893 39.840 1.00 28.32 299 PHE A N 1
ATOM 4291 C CA . PHE A 1 318 ? 27.323 5.382 41.206 1.00 27.93 299 PHE A CA 1
ATOM 4292 C C . PHE A 1 318 ? 26.570 6.339 42.124 1.00 26.11 299 PHE A C 1
ATOM 4293 O O . PHE A 1 318 ? 26.267 7.477 41.767 1.00 27.89 299 PHE A O 1
ATOM 4310 N N . ARG A 1 319 ? 26.289 5.861 43.329 1.00 27.61 300 ARG A N 1
ATOM 4311 C CA . ARG A 1 319 ? 25.967 6.741 44.440 1.00 26.65 300 ARG A CA 1
ATOM 4312 C C . ARG A 1 319 ? 26.775 6.304 45.643 1.00 29.58 300 ARG A C 1
ATOM 4313 O O . ARG A 1 319 ? 27.427 5.263 45.619 1.00 28.15 300 ARG A O 1
ATOM 4334 N N . CYS A 1 320 ? 26.713 7.105 46.702 1.00 26.44 301 CYS A N 1
ATOM 4335 C CA . CYS A 1 320 ? 27.464 6.846 47.916 1.00 31.01 301 CYS A CA 1
ATOM 4336 C C . CYS A 1 320 ? 26.538 6.389 49.026 1.00 28.29 301 CYS A C 1
ATOM 4337 O O . CYS A 1 320 ? 25.313 6.554 48.971 1.00 29.53 301 CYS A O 1
ATOM 4345 N N . ALA A 1 321 ? 27.163 5.803 50.027 1.00 29.22 302 ALA A N 1
ATOM 4346 C CA . ALA A 1 321 ? 26.523 5.450 51.283 1.00 30.68 302 ALA A CA 1
ATOM 4347 C C . ALA A 1 321 ? 27.477 5.785 52.419 1.00 29.56 302 ALA A C 1
ATOM 4348 O O . ALA A 1 321 ? 28.632 6.182 52.202 1.00 28.92 302 ALA A O 1
ATOM 4355 N N . ARG A 1 322 ? 26.996 5.602 53.649 1.00 31.55 303 ARG A N 1
ATOM 4356 C CA . ARG A 1 322 ? 27.803 5.927 54.817 1.00 32.18 303 ARG A CA 1
ATOM 4357 C C . ARG A 1 322 ? 27.224 5.248 56.047 1.00 32.83 303 ARG A C 1
ATOM 4358 O O . ARG A 1 322 ? 26.003 5.107 56.186 1.00 31.30 303 ARG A O 1
ATOM 4379 N N . ASP A 1 323 ? 28.114 4.836 56.944 1.00 29.82 304 ASP A N 1
ATOM 4380 C CA . ASP A 1 323 ? 27.643 4.395 58.255 1.00 42.61 304 ASP A CA 1
ATOM 4381 C C . ASP A 1 323 ? 26.927 5.556 58.942 1.00 38.76 304 ASP A C 1
ATOM 4382 O O . ASP A 1 323 ? 27.168 6.720 58.641 1.00 39.06 304 ASP A O 1
ATOM 4391 N N . VAL A 1 324 ? 26.024 5.246 59.863 1.00 37.99 305 VAL A N 1
ATOM 4392 C CA . VAL A 1 324 ? 25.318 6.334 60.536 1.00 39.10 305 VAL A CA 1
ATOM 4393 C C . VAL A 1 324 ? 26.308 7.196 61.317 1.00 44.68 305 VAL A C 1
ATOM 4394 O O . VAL A 1 324 ? 26.288 8.425 61.233 1.00 45.23 305 VAL A O 1
ATOM 4407 N N . THR A 1 325 ? 27.213 6.572 62.046 1.00 49.33 306 THR A N 1
ATOM 4408 C CA . THR A 1 325 ? 28.313 7.283 62.672 1.00 54.21 306 THR A CA 1
ATOM 4409 C C . THR A 1 325 ? 29.579 6.861 61.945 1.00 62.22 306 THR A C 1
ATOM 4410 O O . THR A 1 325 ? 29.886 5.660 61.873 1.00 53.62 306 THR A O 1
ATOM 4421 N N . ALA A 1 326 ? 30.271 7.839 61.363 1.00 59.64 307 ALA A N 1
ATOM 4422 C CA . ALA A 1 326 ? 31.572 7.612 60.758 1.00 61.20 307 ALA A CA 1
ATOM 4423 C C . ALA A 1 326 ? 32.482 8.813 60.996 1.00 54.88 307 ALA A C 1
ATOM 4424 O O . ALA A 1 326 ? 33.588 8.658 61.526 1.00 67.37 307 ALA A O 1
ATOM 4431 N N . HIS B 2 10 ? 43.057 -6.953 28.191 1.00 56.27 -10 HIS Q N 1
ATOM 4432 C CA . HIS B 2 10 ? 41.663 -7.465 28.062 1.00 61.79 -10 HIS Q CA 1
ATOM 4433 C C . HIS B 2 10 ? 40.814 -7.115 29.298 1.00 66.85 -10 HIS Q C 1
ATOM 4434 O O . HIS B 2 10 ? 41.339 -6.956 30.403 1.00 59.80 -10 HIS Q O 1
ATOM 4448 N N . SER B 2 11 ? 39.498 -7.010 29.093 1.00 74.82 -9 SER Q N 1
ATOM 4449 C CA . SER B 2 11 ? 38.550 -6.595 30.123 1.00 63.80 -9 SER Q CA 1
ATOM 4450 C C . SER B 2 11 ? 37.285 -7.432 29.990 1.00 58.09 -9 SER Q C 1
ATOM 4451 O O . SER B 2 11 ? 36.793 -7.643 28.877 1.00 60.42 -9 SER Q O 1
ATOM 4459 N N . SER B 2 12 ? 36.764 -7.914 31.124 1.00 54.11 -8 SER Q N 1
ATOM 4460 C CA . SER B 2 12 ? 35.495 -8.639 31.113 1.00 68.42 -8 SER Q CA 1
ATOM 4461 C C . SER B 2 12 ? 34.299 -7.721 30.900 1.00 55.06 -8 SER Q C 1
ATOM 4462 O O . SER B 2 12 ? 33.180 -8.219 30.728 1.00 56.01 -8 SER Q O 1
ATOM 4470 N N . GLY B 2 13 ? 34.504 -6.407 30.928 1.00 50.80 -7 GLY Q N 1
ATOM 4471 C CA . GLY B 2 13 ? 33.416 -5.477 30.695 1.00 65.59 -7 GLY Q CA 1
ATOM 4472 C C . GLY B 2 13 ? 32.244 -5.725 31.626 1.00 52.16 -7 GLY Q C 1
ATOM 4473 O O . GLY B 2 13 ? 32.401 -5.940 32.835 1.00 43.27 -7 GLY Q O 1
ATOM 4477 N N . LEU B 2 14 ? 31.055 -5.686 31.035 1.00 54.31 -6 LEU Q N 1
ATOM 4478 C CA . LEU B 2 14 ? 29.787 -5.915 31.708 1.00 56.94 -6 LEU Q CA 1
ATOM 4479 C C . LEU B 2 14 ? 29.409 -7.374 31.545 1.00 63.08 -6 LEU Q C 1
ATOM 4480 O O . LEU B 2 14 ? 29.348 -7.869 30.414 1.00 60.95 -6 LEU Q O 1
ATOM 4496 N N . VAL B 2 15 ? 29.138 -8.051 32.659 1.00 55.75 -5 VAL Q N 1
ATOM 4497 C CA . VAL B 2 15 ? 28.741 -9.457 32.617 1.00 66.20 -5 VAL Q CA 1
ATOM 4498 C C . VAL B 2 15 ? 27.450 -9.636 33.408 1.00 66.63 -5 VAL Q C 1
ATOM 4499 O O . VAL B 2 15 ? 27.318 -9.045 34.489 1.00 52.24 -5 VAL Q O 1
ATOM 4512 N N . PRO B 2 16 ? 26.466 -10.430 32.921 1.00 80.32 -4 PRO Q N 1
ATOM 4513 C CA . PRO B 2 16 ? 26.464 -11.076 31.599 1.00 69.30 -4 PRO Q CA 1
ATOM 4514 C C . PRO B 2 16 ? 26.195 -10.069 30.477 1.00 67.10 -4 PRO Q C 1
ATOM 4515 O O . PRO B 2 16 ? 25.550 -9.038 30.705 1.00 52.81 -4 PRO Q O 1
ATOM 4526 N N . ARG B 2 17 ? 26.683 -10.375 29.280 1.00 61.28 -3 ARG Q N 1
ATOM 4527 C CA . ARG B 2 17 ? 26.700 -9.398 28.198 1.00 69.40 -3 ARG Q CA 1
ATOM 4528 C C . ARG B 2 17 ? 25.469 -9.521 27.305 1.00 61.72 -3 ARG Q C 1
ATOM 4529 O O . ARG B 2 17 ? 25.343 -10.471 26.538 1.00 51.90 -3 ARG Q O 1
#

Sequence (300 aa):
AVPGDMVRIPGGTFLQGSPERTLDWLDREGQAFPRDWFTDETPQIPVTLPDYLIDRHQVTVAQFAAFVSRTGYVTSAERAGGSMVYGEQYWEIREGACWHRRPAGYGSGIRGRDDHPVVHISFADAEAYARWAGRRLPTESEWERAATGPSYRLWPWGDTWDSRNANTAEHTAGALGDLDAWRTWWGAIHAVQGPMPQTTPVGAFSPRGDSVDGCADMTGNVYEWTSTLAHLYSPATRCDPTIHLVMGRSRVIRGGSWMNFRYQVRCAEERLYGDPTGWSNFALGFRCARDVTAHSSGLVPR

Solvent-accessible surface area: 13047 Å² total; per-residue (Å²): 139,60,36,72,59,4,15,107,0,67,37,38,84,13,97,3,0,1,25,95,170,5,1,53,63,0,72,179,57,82,39,94,73,77,70,53,47,2,21,1,0,10,62,45,43,103,23,103,27,98,56,4,0,0,8,82,63,0,3,13,8,44,77,0,34,41,6,31,96,181,68,52,55,59,0,22,3,58,182,84,36,8,4,53,0,50,5,99,122,136,44,77,107,54,129,5,0,1,21,49,77,14,21,0,139,90,39,46,41,217,74,133,79,69,19,4,0,6,0,0,0,18,50,0,0,55,24,17,1,167,95,38,53,52,70,4,0,47,2,24,14,0,3,16,0,0,6,0,86,73,60,64,20,2,1,46,12,89,107,35,34,32,148,9,4,18,3,5,20,103,27,10,55,77,70,61,76,89,114,34,23,139,101,65,30,21,51,28,35,82,108,129,40,87,32,34,62,19,32,48,25,18,57,51,48,119,117,5,28,6,78,33,24,0,1,10,0,1,0,0,0,13,1,0,0,32,25,69,2,74,46,18,28,139,83,13,200,10,28,97,67,0,67,130,6,35,44,163,2,69,0,0,0,2,2,0,18,31,26,51,68,25,27,0,2,2,4,10,2,14,0,0,14,32,118,23,26,4,1,6,0,0,0,0,0,1,0,47,74,41,117,114,236,42,46,13,14,13,16,148

Nearest PDB structures (foldseek):
  6vqp-assembly1_A  TM=1.003E+00  e=8.423E-71  Micromonospora echinospora
  2aii-assembly1_X  TM=8.252E-01  e=5.386E-27  Homo sapiens
  2hib-assembly1_X  TM=8.352E-01  e=6.920E-27  Homo sapiens
  1y1j-assembly1_X  TM=8.295E-01  e=7.845E-27  Homo sapiens
  5nxl-assembly1_A  TM=7.896E-01  e=8.893E-27  Thermomonospora curvata DSM 43183

Secondary structure (DSSP, 8-state):
---TTEEEEPPEEEEES--HHHHHHHHHSS----GGGTGGG-S-EEEEE-SEEEESSPPBHHHHHHHHHHH----HHHHHTEEEEE-SSSEEEEET-BTTBTTSTT---TT-TTSBP-S--HHHHHHHHHHTT-BPPPHHHHHHHHH-SS--SBTTBSS--GGGSBSHHHHHHHHSSHHHHHHHHHHHHHS---------TTTTTTTT--TT-----SBSSEEEEEEEP--SSTT----HHHHHTTTTSEEEES--TT--GGGGSTT--EEE-TTS--BTTEE---EEES--/----EE--

B-factor: mean 42.24, std 14.85, range [22.66, 151.11]